Protein AF-A0A818TA46-F1 (afdb_monomer)

Solvent-accessible surface area (backbone atoms only — not comparable to full-atom values): 11644 Å² total; per-residue (Å²): 133,61,43,56,52,41,32,40,39,41,81,94,46,40,34,30,39,55,69,72,80,39,74,84,50,86,90,64,93,64,79,41,79,50,96,68,74,95,60,90,69,78,65,72,92,79,56,69,66,50,76,48,64,57,65,38,75,95,59,66,51,70,70,54,53,50,61,61,71,65,61,60,65,68,54,32,74,68,37,92,81,56,50,66,49,74,48,78,40,61,48,101,84,71,47,76,75,46,78,49,76,40,46,30,64,60,49,45,75,65,35,34,51,75,49,77,49,76,48,80,49,101,90,46,94,51,54,54,40,36,38,34,40,75,46,70,90,84,62,97,65,90,69,80,80,83,62,61,65,25,49,31,32,58,81,48,83,48,61,62,81,69,38,60,38,35,43,33,35,85,69,92,69,78,87,66,72,76,58,61,71,64,73,84,112

Mean predicted aligned error: 12.3 Å

Foldseek 3Di:
DFAQWKWKDAPPFTWIWHNPVCVVPPDDTDTGGDPDDPDDDDDPVPDRMDIDGPGDPVRPDDVVVVVVVPDDLVLCLPDPPDFKDWDFDADPVRHTPDIDMRGNVVCCVAFWDKDWDWDDDPPDPIKIKIKIATDDPPDPDPDDDPQAFDFEDASHTAHTPRDSIYIYIVDPDDPPPVVRVVVVD

Radius of gyration: 20.96 Å; Cα contacts (8 Å, |Δi|>4): 244; chains: 1; bounding box: 45×41×64 Å

Secondary structure (DSSP, 8-state):
---SS-EEEETTEEEE--SSGGGGS-S----EE-SS-SS-PSPGGG-SEEEE----GGG-SHHHHHHHHT--TTHHHH-SS--EEEEEEE-TT--EEEEEEEEHHHHHHHHEEEEEEEEEETTEEEEEEEEEEE--TT-S--S---PPPPEEEESEEEEE-S-SSEEE------S-TTSGGGS--

pLDDT: mean 74.57, std 12.71, range [33.12, 92.69]

Sequence (185 aa):
MVSHCPEIYSGSYQFCFDTVNGTQQIGYIRPIWLDKPAEILPSNDEWITCIRLPIKQDKRGDRLQRNFDDIQPILLLFLNRLRQIEIIRENDNHHILTCSTFTRIDVIKHFWLVMKLSEVKCDVESTTIAIAYPLNPMYECASRQVLSAQPLFAYLPLRSYGFRFILQADFEITAARQEILRDNR

Structure (mmCIF, N/CA/C/O backbone):
data_AF-A0A818TA46-F1
#
_entry.id   AF-A0A818TA46-F1
#
loop_
_atom_site.group_PDB
_atom_site.id
_atom_site.type_symbol
_atom_site.label_atom_id
_atom_site.label_alt_id
_atom_site.label_comp_id
_atom_site.label_asym_id
_atom_site.label_entity_id
_atom_site.label_seq_id
_atom_site.pdbx_PDB_ins_code
_atom_site.Cartn_x
_atom_site.Cartn_y
_atom_site.Cartn_z
_atom_site.occupancy
_atom_site.B_iso_or_equiv
_atom_site.auth_seq_id
_atom_site.auth_comp_id
_atom_site.auth_asym_id
_atom_site.auth_atom_id
_atom_site.pdbx_PDB_model_num
ATOM 1 N N . MET A 1 1 ? -3.551 8.116 -14.996 1.00 66.94 1 MET A N 1
ATOM 2 C CA . MET A 1 1 ? -2.356 7.246 -15.072 1.00 66.94 1 MET A CA 1
ATOM 3 C C . MET A 1 1 ? -1.125 8.076 -14.737 1.00 66.94 1 MET A C 1
ATOM 5 O O . MET A 1 1 ? -1.007 9.160 -15.299 1.00 66.94 1 MET A O 1
ATOM 9 N N . VAL A 1 2 ? -0.284 7.624 -13.800 1.00 81.12 2 VAL A N 1
ATOM 10 C CA . VAL A 1 2 ? 0.831 8.413 -13.222 1.00 81.12 2 VAL A CA 1
ATOM 11 C C . VAL A 1 2 ? 2.181 8.192 -13.905 1.00 81.12 2 VAL A C 1
ATOM 13 O O . VAL A 1 2 ? 3.027 9.074 -13.851 1.00 81.12 2 VAL A O 1
ATOM 16 N N . SER A 1 3 ? 2.349 7.065 -14.594 1.00 87.56 3 SER A N 1
ATOM 17 C CA . SER A 1 3 ? 3.536 6.713 -15.375 1.00 87.56 3 SER A CA 1
ATOM 18 C C . SER A 1 3 ? 3.114 6.093 -16.706 1.00 87.56 3 SER A C 1
ATOM 20 O O . SER A 1 3 ? 1.988 5.601 -16.823 1.00 87.56 3 SER A O 1
ATOM 22 N N . HIS A 1 4 ? 3.986 6.164 -17.709 1.00 85.56 4 HIS A N 1
ATOM 23 C CA . HIS A 1 4 ? 3.839 5.463 -18.988 1.00 85.56 4 HIS A CA 1
ATOM 24 C C . HIS A 1 4 ? 4.655 4.172 -19.071 1.00 85.56 4 HIS A C 1
ATOM 26 O O . HIS A 1 4 ? 4.319 3.315 -19.891 1.00 85.56 4 HIS A O 1
ATOM 32 N N . CYS A 1 5 ? 5.683 4.068 -18.228 1.00 88.00 5 CYS A N 1
ATOM 33 C CA . CYS A 1 5 ? 6.691 3.021 -18.224 1.00 88.00 5 CYS A CA 1
ATOM 34 C C . CYS A 1 5 ? 6.937 2.483 -16.802 1.00 88.00 5 CYS A C 1
ATOM 36 O O . CYS A 1 5 ? 8.027 2.657 -16.265 1.00 88.00 5 CYS A O 1
ATOM 38 N N . PRO A 1 6 ? 5.924 1.899 -16.131 1.00 91.12 6 PRO A N 1
ATOM 39 C CA . PRO A 1 6 ? 6.137 1.293 -14.823 1.00 91.12 6 PRO A CA 1
ATOM 40 C C . PRO A 1 6 ? 7.086 0.093 -14.940 1.00 91.12 6 PRO A C 1
ATOM 42 O O . PRO A 1 6 ? 6.918 -0.757 -15.817 1.00 91.12 6 PRO A O 1
ATOM 45 N N . GLU A 1 7 ? 8.050 0.021 -14.031 1.00 92.38 7 GLU A N 1
ATOM 46 C CA . GLU A 1 7 ? 9.061 -1.032 -13.944 1.00 92.38 7 GLU A CA 1
ATOM 47 C C . GLU A 1 7 ? 8.861 -1.815 -12.643 1.00 92.38 7 GLU A C 1
ATOM 49 O O . GLU A 1 7 ? 8.548 -1.240 -11.597 1.00 92.38 7 GLU A O 1
ATOM 54 N N . ILE A 1 8 ? 9.018 -3.134 -12.705 1.00 92.69 8 ILE A N 1
ATOM 55 C CA . ILE A 1 8 ? 8.831 -4.042 -11.579 1.00 92.69 8 ILE A CA 1
ATOM 56 C C . ILE A 1 8 ? 10.076 -4.913 -11.449 1.00 92.69 8 ILE A C 1
ATOM 58 O O . ILE A 1 8 ? 10.485 -5.572 -12.406 1.00 92.69 8 ILE A O 1
ATOM 62 N N . TYR A 1 9 ? 10.624 -4.949 -10.238 1.00 91.12 9 TYR A N 1
ATOM 63 C CA . TYR A 1 9 ? 11.763 -5.768 -9.846 1.00 91.12 9 TYR A CA 1
ATOM 64 C C . TYR A 1 9 ? 11.338 -6.619 -8.643 1.00 91.12 9 TYR A C 1
ATOM 66 O O . TYR A 1 9 ? 10.988 -6.077 -7.599 1.00 91.12 9 TYR A O 1
ATOM 74 N N . SER A 1 10 ? 11.305 -7.944 -8.772 1.00 90.00 10 SER A N 1
ATOM 75 C CA . SER A 1 10 ? 10.865 -8.860 -7.709 1.00 90.00 10 SER A CA 1
ATOM 76 C C . SER A 1 10 ? 11.683 -10.145 -7.751 1.00 90.00 10 SER A C 1
ATOM 78 O O . SER A 1 10 ? 11.489 -10.988 -8.629 1.00 90.00 10 SER A O 1
ATOM 80 N N . GLY A 1 11 ? 12.639 -10.287 -6.830 1.00 85.44 11 GLY A N 1
ATOM 81 C CA . GLY A 1 11 ? 13.604 -11.387 -6.863 1.00 85.44 11 GLY A CA 1
ATOM 82 C C . GLY A 1 11 ? 14.340 -11.462 -8.208 1.00 85.44 11 GLY A C 1
ATOM 83 O O . GLY A 1 11 ? 15.044 -10.530 -8.589 1.00 85.44 11 GLY A O 1
ATOM 84 N N . SER A 1 12 ? 14.158 -12.564 -8.942 1.00 85.69 12 SER A N 1
ATOM 85 C CA . SER A 1 12 ? 14.750 -12.782 -10.271 1.00 85.69 12 SER A CA 1
ATOM 86 C C . SER A 1 12 ? 13.944 -12.190 -11.434 1.00 85.69 12 SER A C 1
ATOM 88 O O . SER A 1 12 ? 14.375 -12.287 -12.581 1.00 85.69 12 SER A O 1
ATOM 90 N N . TYR A 1 13 ? 12.774 -11.604 -11.174 1.00 89.06 13 TYR A N 1
ATOM 91 C CA . TYR A 1 13 ? 11.906 -11.052 -12.210 1.00 89.06 13 TYR A CA 1
ATOM 92 C C . TYR A 1 13 ? 12.124 -9.552 -12.364 1.00 89.06 13 TYR A C 1
ATOM 94 O O . TYR A 1 13 ? 11.976 -8.800 -11.400 1.00 89.06 13 TYR A O 1
ATOM 102 N N . GLN A 1 14 ? 12.431 -9.119 -13.587 1.00 91.94 14 GLN A N 1
ATOM 103 C CA . GLN A 1 14 ? 12.630 -7.711 -13.925 1.00 91.94 14 GLN A CA 1
ATOM 104 C C . GLN A 1 14 ? 11.960 -7.406 -15.260 1.00 91.94 14 GLN A C 1
ATOM 106 O O . GLN A 1 14 ? 12.362 -7.927 -16.300 1.00 91.94 14 GLN A O 1
ATOM 111 N N . PHE A 1 15 ? 10.908 -6.596 -15.243 1.00 92.25 15 PHE A N 1
ATOM 112 C CA . PHE A 1 15 ? 10.180 -6.243 -16.457 1.00 92.25 15 PHE A CA 1
ATOM 113 C C . PHE A 1 15 ? 9.508 -4.880 -16.333 1.00 92.25 15 PHE A C 1
ATOM 115 O O . PHE A 1 15 ? 9.263 -4.381 -15.235 1.00 92.25 15 PHE A O 1
ATOM 122 N N . CYS A 1 16 ? 9.169 -4.283 -17.467 1.00 91.38 16 CYS A N 1
ATOM 123 C CA . CYS A 1 16 ? 8.388 -3.058 -17.533 1.00 91.38 16 CYS A CA 1
ATOM 124 C C . CYS A 1 16 ? 7.180 -3.209 -18.454 1.00 91.38 16 CYS A C 1
ATOM 126 O O . CYS A 1 16 ? 7.046 -4.178 -19.206 1.00 91.38 16 CYS A O 1
ATOM 128 N N . PHE A 1 17 ? 6.287 -2.230 -18.387 1.00 88.44 17 PHE A N 1
ATOM 129 C CA . PHE A 1 17 ? 5.203 -2.071 -19.348 1.00 88.44 17 PHE A CA 1
ATOM 130 C C . PHE A 1 17 ? 5.413 -0.787 -20.133 1.00 88.44 17 PHE A C 1
ATOM 132 O O . PHE A 1 17 ? 5.793 0.212 -19.542 1.00 88.44 17 PHE A O 1
ATOM 139 N N . ASP A 1 18 ? 5.112 -0.779 -21.429 1.00 83.75 18 ASP A N 1
ATOM 140 C CA . ASP A 1 18 ? 5.178 0.432 -22.249 1.00 83.75 18 ASP A CA 1
ATOM 141 C C . ASP A 1 18 ? 3.805 0.737 -22.851 1.00 83.75 18 ASP A C 1
ATOM 143 O O . ASP A 1 18 ? 3.239 -0.045 -23.613 1.00 83.75 18 ASP A O 1
ATOM 147 N N . THR A 1 19 ? 3.261 1.896 -22.485 1.00 77.19 19 THR A N 1
ATOM 148 C CA . THR A 1 19 ? 1.955 2.373 -22.967 1.00 77.19 19 THR A CA 1
ATOM 149 C C . THR A 1 19 ? 2.047 3.367 -24.125 1.00 77.19 19 THR A C 1
ATOM 151 O O . THR A 1 19 ? 1.014 3.744 -24.671 1.00 77.19 19 THR A O 1
ATOM 154 N N . VAL A 1 20 ? 3.251 3.814 -24.495 1.00 73.75 20 VAL A N 1
ATOM 155 C CA . VAL A 1 20 ? 3.495 4.797 -25.564 1.00 73.75 20 VAL A CA 1
ATOM 156 C C . VAL A 1 20 ? 3.911 4.078 -26.845 1.00 73.75 20 VAL A C 1
ATOM 158 O O . VAL A 1 20 ? 3.264 4.240 -27.881 1.00 73.75 20 VAL A O 1
ATOM 161 N N . ASN A 1 21 ? 4.926 3.213 -26.764 1.00 66.31 21 ASN A N 1
ATOM 162 C CA . ASN A 1 21 ? 5.394 2.426 -27.911 1.00 66.31 21 ASN A CA 1
ATOM 163 C C . ASN A 1 21 ? 4.630 1.099 -28.064 1.00 66.31 21 ASN A C 1
ATOM 165 O O . ASN A 1 21 ? 4.712 0.444 -29.101 1.00 66.31 21 ASN A O 1
ATOM 169 N N . GLY A 1 22 ? 3.814 0.733 -27.067 1.00 57.47 22 GLY A N 1
ATOM 170 C CA . GLY A 1 22 ? 2.883 -0.400 -27.122 1.00 57.47 22 GLY A CA 1
ATOM 171 C C . GLY A 1 22 ? 1.715 -0.223 -28.104 1.00 57.47 22 GLY A C 1
ATOM 172 O O . GLY A 1 22 ? 0.910 -1.132 -28.264 1.00 57.47 22 GLY A O 1
ATOM 173 N N . THR A 1 23 ? 1.620 0.914 -28.802 1.00 53.09 23 THR A N 1
ATOM 174 C CA . THR A 1 23 ? 0.585 1.205 -29.816 1.00 53.09 23 THR A CA 1
ATOM 175 C C . THR A 1 23 ? 0.627 0.284 -31.040 1.00 53.09 23 THR A C 1
ATOM 177 O O . THR A 1 23 ? -0.363 0.192 -31.761 1.00 53.09 23 THR A O 1
ATOM 180 N N . GLN A 1 24 ? 1.717 -0.460 -31.252 1.00 55.53 24 GLN A N 1
ATOM 181 C CA . GLN A 1 24 ? 1.772 -1.531 -32.256 1.00 55.53 24 GLN A CA 1
ATOM 182 C C . GLN A 1 24 ? 1.054 -2.824 -31.817 1.00 55.53 24 GLN A C 1
ATOM 184 O O . GLN A 1 24 ? 0.912 -3.746 -32.617 1.00 55.53 24 GLN A O 1
ATOM 189 N N . GLN A 1 25 ? 0.602 -2.923 -30.561 1.00 54.97 25 GLN A N 1
ATOM 190 C CA . GLN A 1 25 ? 0.006 -4.132 -29.990 1.00 54.97 25 GLN A CA 1
ATOM 191 C C . GLN A 1 25 ? -1.464 -3.888 -29.647 1.00 54.97 25 GLN A C 1
ATOM 193 O O . GLN A 1 25 ? -1.823 -3.299 -28.630 1.00 54.97 25 GLN A O 1
ATOM 198 N N . ILE A 1 26 ? -2.338 -4.352 -30.534 1.00 60.00 26 ILE A N 1
ATOM 199 C CA . ILE A 1 26 ? -3.784 -4.267 -30.351 1.00 60.00 26 ILE A CA 1
ATOM 200 C C . ILE A 1 26 ? -4.205 -5.320 -29.314 1.00 60.00 26 ILE A C 1
ATOM 202 O O . ILE A 1 26 ? -4.036 -6.517 -29.533 1.00 60.00 26 ILE A O 1
ATOM 206 N N . GLY A 1 27 ? -4.782 -4.871 -28.196 1.00 63.91 27 GLY A N 1
ATOM 207 C CA . GLY A 1 27 ? -5.638 -5.693 -27.328 1.00 63.91 27 GLY A CA 1
ATOM 208 C C . GLY A 1 27 ? -5.031 -6.263 -26.041 1.00 63.91 27 GLY A C 1
ATOM 209 O O . GLY A 1 27 ? -5.807 -6.707 -25.197 1.00 63.91 27 GLY A O 1
ATOM 210 N N . TYR A 1 28 ? -3.707 -6.230 -25.829 1.00 67.19 28 TYR A N 1
ATOM 211 C CA . TYR A 1 28 ? -3.088 -6.855 -24.644 1.00 67.19 28 TYR A CA 1
ATOM 212 C C . TYR A 1 28 ? -1.890 -6.067 -24.106 1.00 67.19 28 TYR A C 1
ATOM 214 O O . TYR A 1 28 ? -1.049 -5.593 -24.865 1.00 67.19 28 TYR A O 1
ATOM 222 N N . ILE A 1 29 ? -1.789 -5.969 -22.777 1.00 71.69 29 ILE A N 1
ATOM 223 C CA . ILE A 1 29 ? -0.629 -5.395 -22.084 1.00 71.69 29 ILE A CA 1
ATOM 224 C C . ILE A 1 29 ? 0.444 -6.486 -21.983 1.00 71.69 29 ILE A C 1
ATOM 226 O O . ILE A 1 29 ? 0.282 -7.444 -21.226 1.00 71.69 29 ILE A O 1
ATOM 230 N N . ARG A 1 30 ? 1.536 -6.357 -22.743 1.00 82.75 30 ARG A N 1
ATOM 231 C CA . ARG A 1 30 ? 2.659 -7.305 -22.718 1.00 82.75 30 ARG A CA 1
ATOM 232 C C . ARG A 1 30 ? 3.799 -6.781 -21.830 1.00 82.75 30 ARG A C 1
ATOM 234 O O . ARG A 1 30 ? 4.245 -5.656 -22.052 1.00 82.75 30 ARG A O 1
ATOM 241 N N . PRO A 1 31 ? 4.307 -7.575 -20.869 1.00 88.06 31 PRO A N 1
ATOM 242 C CA . PRO A 1 31 ? 5.514 -7.221 -20.129 1.00 88.06 31 PRO A CA 1
ATOM 243 C C . PRO A 1 31 ? 6.758 -7.336 -21.023 1.00 88.06 31 PRO A C 1
ATOM 245 O O . PRO A 1 31 ? 6.876 -8.258 -21.836 1.00 88.06 31 PRO A O 1
ATOM 248 N N . ILE A 1 32 ? 7.691 -6.404 -20.856 1.00 89.75 32 ILE A N 1
ATOM 249 C CA . ILE A 1 32 ? 8.980 -6.355 -21.549 1.00 89.75 32 ILE A CA 1
ATOM 250 C C . ILE A 1 32 ? 10.065 -6.655 -20.517 1.00 89.75 32 ILE A C 1
ATOM 252 O O . ILE A 1 32 ? 10.203 -5.913 -19.549 1.00 89.75 32 ILE A O 1
ATOM 256 N N . TRP A 1 33 ? 10.810 -7.746 -20.697 1.00 91.44 33 TRP A N 1
ATOM 257 C CA . TRP A 1 33 ? 11.900 -8.124 -19.792 1.00 91.44 33 TRP A CA 1
ATOM 258 C C . TRP A 1 33 ? 13.046 -7.111 -19.851 1.00 91.44 33 TRP A C 1
ATOM 260 O O . TRP A 1 33 ? 13.398 -6.637 -20.931 1.00 91.44 33 TRP A O 1
ATOM 270 N N . LEU A 1 34 ? 13.611 -6.790 -18.688 1.00 88.06 34 LEU A N 1
ATOM 271 C CA . LEU A 1 34 ? 14.751 -5.891 -18.539 1.00 88.06 34 LEU A CA 1
ATOM 272 C C . LEU A 1 34 ? 15.989 -6.697 -18.146 1.00 88.06 34 LEU A C 1
ATOM 274 O O . LEU A 1 34 ? 15.929 -7.504 -17.222 1.00 88.06 34 LEU A O 1
ATOM 278 N N . ASP A 1 35 ? 17.114 -6.441 -18.812 1.00 84.62 35 ASP A N 1
ATOM 279 C CA . ASP A 1 35 ? 18.392 -7.071 -18.456 1.00 84.62 35 ASP A CA 1
ATOM 280 C C . ASP A 1 35 ? 19.046 -6.398 -17.240 1.00 84.62 35 ASP A C 1
ATOM 282 O O . ASP A 1 35 ? 19.776 -7.038 -16.482 1.00 84.62 35 ASP A O 1
ATOM 286 N N . LYS A 1 36 ? 18.829 -5.083 -17.082 1.00 78.69 36 LYS A N 1
ATOM 287 C CA . LYS A 1 36 ? 19.371 -4.248 -16.001 1.00 78.69 36 LYS A CA 1
ATOM 288 C C . LYS A 1 36 ? 18.426 -3.084 -15.685 1.00 78.69 36 LYS A C 1
ATOM 290 O O . LYS A 1 36 ? 17.760 -2.594 -16.602 1.00 78.69 36 LYS A O 1
ATOM 295 N N . PRO A 1 37 ? 18.399 -2.596 -14.433 1.00 76.62 37 PRO A N 1
ATOM 296 C CA . PRO A 1 37 ? 17.671 -1.382 -14.094 1.00 76.62 37 PRO A CA 1
ATOM 297 C C . PRO 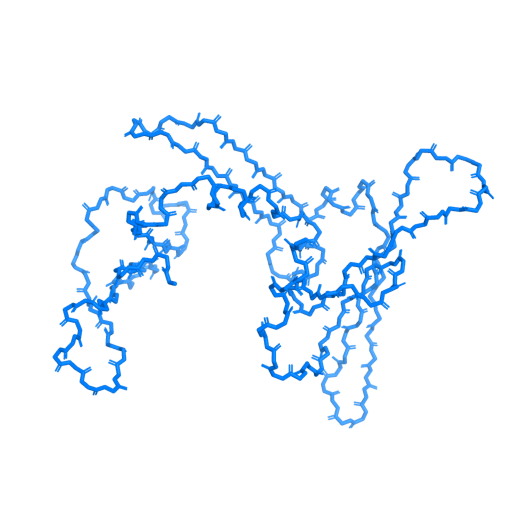A 1 37 ? 18.325 -0.148 -14.732 1.00 76.62 37 PRO A C 1
ATOM 299 O O . PRO A 1 37 ? 19.548 -0.069 -14.852 1.00 76.62 37 PRO A O 1
ATOM 302 N N . ALA A 1 38 ? 17.498 0.818 -15.140 1.00 70.38 38 ALA A N 1
ATOM 303 C CA . ALA A 1 38 ? 17.955 2.065 -15.763 1.00 70.38 38 ALA A CA 1
ATOM 304 C C . ALA A 1 38 ? 18.677 3.007 -14.779 1.00 70.38 38 ALA A C 1
ATOM 306 O O . ALA A 1 38 ? 19.491 3.830 -15.190 1.00 70.38 38 ALA A O 1
ATOM 307 N N . GLU A 1 39 ? 18.383 2.876 -13.487 1.00 72.88 39 GLU A N 1
ATOM 308 C CA . GLU A 1 39 ? 18.955 3.658 -12.391 1.00 72.88 39 GLU A CA 1
ATOM 309 C C . GLU A 1 39 ? 19.403 2.728 -11.262 1.00 72.88 39 GLU A C 1
ATOM 311 O O . GLU A 1 39 ? 18.998 1.564 -11.190 1.00 72.88 39 GLU A O 1
ATOM 316 N N . ILE A 1 40 ? 20.245 3.253 -10.371 1.00 72.81 40 ILE A N 1
ATOM 317 C CA . ILE A 1 40 ? 20.672 2.540 -9.170 1.00 72.81 40 ILE A CA 1
ATOM 318 C C . ILE A 1 40 ? 19.437 2.351 -8.287 1.00 72.81 40 ILE A C 1
ATOM 320 O O . ILE A 1 40 ? 18.871 3.315 -7.775 1.00 72.81 40 ILE A O 1
ATOM 324 N N . LEU A 1 41 ? 19.002 1.102 -8.144 1.00 74.31 41 LEU A N 1
ATOM 325 C CA . LEU A 1 41 ? 17.969 0.741 -7.184 1.00 74.31 41 LEU A CA 1
ATOM 326 C C . LEU A 1 41 ? 18.570 0.735 -5.768 1.00 74.31 41 LEU A C 1
ATOM 328 O O . LEU A 1 41 ? 19.769 0.474 -5.622 1.00 74.31 41 LEU A O 1
ATOM 332 N N . PRO A 1 42 ? 17.757 0.984 -4.724 1.00 70.00 42 PRO A N 1
ATOM 333 C CA . PRO A 1 42 ? 18.173 0.731 -3.347 1.00 70.00 42 PRO A CA 1
ATOM 334 C C . PRO A 1 42 ? 18.682 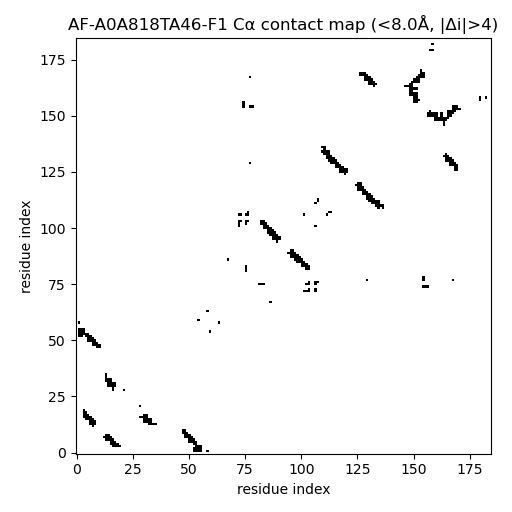-0.712 -3.202 1.00 70.00 42 PRO A C 1
ATOM 336 O O . PRO A 1 42 ? 18.300 -1.585 -3.985 1.00 70.00 42 PRO A O 1
ATOM 339 N N . SER A 1 43 ? 19.562 -0.969 -2.232 1.00 67.56 43 SER A N 1
ATOM 340 C CA . SER A 1 43 ? 20.239 -2.268 -2.103 1.00 67.56 43 SER A CA 1
ATOM 341 C C . SER A 1 43 ? 19.241 -3.432 -2.067 1.00 67.56 43 SER A C 1
ATOM 343 O O . SER A 1 43 ? 18.246 -3.375 -1.346 1.00 67.56 43 SER A O 1
ATOM 345 N N . ASN A 1 44 ? 19.513 -4.502 -2.824 1.00 61.62 44 ASN A N 1
ATOM 346 C CA . ASN A 1 44 ? 18.646 -5.687 -2.902 1.00 61.62 44 ASN A CA 1
ATOM 347 C C . ASN A 1 44 ? 18.423 -6.372 -1.540 1.00 61.62 44 ASN A C 1
ATOM 349 O O . ASN A 1 44 ? 17.470 -7.133 -1.398 1.00 61.62 44 ASN A O 1
ATOM 353 N N . ASP A 1 45 ? 19.277 -6.111 -0.547 1.00 66.50 45 ASP A N 1
ATOM 354 C CA . ASP A 1 45 ? 19.133 -6.667 0.803 1.00 66.50 45 ASP A CA 1
ATOM 355 C C . ASP A 1 45 ? 17.952 -6.054 1.583 1.00 66.50 45 ASP A C 1
ATOM 357 O O . ASP A 1 45 ? 17.528 -6.604 2.598 1.00 66.50 45 ASP A O 1
ATOM 361 N N . GLU A 1 46 ? 17.392 -4.934 1.112 1.00 67.12 46 GLU A N 1
ATOM 362 C CA . GLU A 1 46 ? 16.362 -4.173 1.830 1.00 67.12 46 GLU A CA 1
ATOM 363 C C . GLU A 1 46 ? 14.929 -4.457 1.350 1.00 67.12 46 GLU A C 1
ATOM 365 O O . GLU A 1 46 ? 13.968 -4.103 2.037 1.00 67.12 46 GLU A O 1
ATOM 370 N N . TRP A 1 47 ? 14.737 -5.103 0.191 1.00 75.69 47 TRP A N 1
ATOM 371 C CA . TRP A 1 47 ? 13.404 -5.259 -0.400 1.00 75.69 47 TRP A CA 1
ATOM 372 C C . TRP A 1 47 ? 13.206 -6.556 -1.192 1.00 75.69 47 TRP A C 1
ATOM 374 O O . TRP A 1 47 ? 14.079 -7.054 -1.889 1.00 75.69 47 TRP A O 1
ATOM 384 N N . ILE A 1 48 ? 11.978 -7.085 -1.127 1.00 83.19 48 ILE A N 1
ATOM 385 C CA . ILE A 1 48 ? 11.553 -8.277 -1.887 1.00 83.19 48 ILE A CA 1
ATOM 386 C C . ILE A 1 48 ? 10.996 -7.878 -3.258 1.00 83.19 48 ILE A C 1
ATOM 388 O O . ILE A 1 48 ? 11.091 -8.621 -4.233 1.00 83.19 48 ILE A O 1
ATOM 392 N N . THR A 1 49 ? 10.336 -6.723 -3.341 1.00 90.00 49 THR A N 1
ATOM 393 C CA . THR A 1 49 ? 9.715 -6.226 -4.572 1.00 90.00 49 THR A CA 1
ATOM 394 C C . THR A 1 49 ? 9.777 -4.707 -4.611 1.00 90.00 49 THR A C 1
ATOM 396 O O . THR A 1 49 ? 9.299 -4.048 -3.692 1.00 90.00 49 THR A O 1
ATOM 399 N N . CYS A 1 50 ? 10.333 -4.167 -5.690 1.00 89.75 50 CYS A N 1
ATOM 400 C CA . CYS A 1 50 ? 10.395 -2.748 -5.995 1.00 89.75 50 CYS A CA 1
ATOM 401 C C . CYS A 1 50 ? 9.527 -2.459 -7.226 1.00 89.75 50 CYS A C 1
ATOM 403 O O . CYS A 1 50 ? 9.629 -3.139 -8.250 1.00 89.75 50 CYS A O 1
ATOM 405 N N . ILE A 1 51 ? 8.663 -1.448 -7.124 1.00 91.75 51 ILE A N 1
ATOM 406 C CA . ILE A 1 51 ? 7.871 -0.939 -8.246 1.00 91.75 51 ILE A CA 1
ATOM 407 C C . ILE A 1 51 ? 8.319 0.495 -8.494 1.00 91.75 51 ILE A C 1
ATOM 409 O O . ILE A 1 51 ? 8.032 1.387 -7.695 1.00 91.75 51 ILE A O 1
ATOM 413 N N . ARG A 1 52 ? 9.005 0.723 -9.613 1.00 89.50 52 ARG A N 1
ATOM 414 C CA . ARG A 1 52 ? 9.463 2.050 -10.020 1.00 89.50 52 ARG A CA 1
ATOM 415 C C . ARG A 1 52 ? 8.459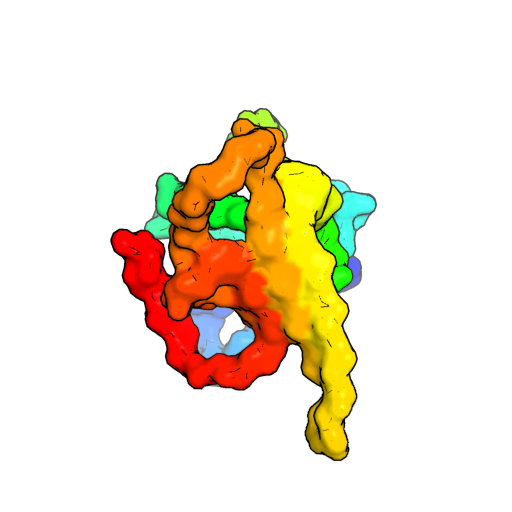 2.654 -10.993 1.00 89.50 52 ARG A C 1
ATOM 417 O O . ARG A 1 52 ? 8.064 2.042 -11.984 1.00 89.50 52 ARG A O 1
ATOM 424 N N . LEU A 1 53 ? 8.025 3.875 -10.692 1.00 90.88 53 LEU A N 1
ATOM 425 C CA . LEU A 1 53 ? 7.007 4.590 -11.459 1.00 90.88 53 LEU A CA 1
ATOM 426 C C . LEU A 1 53 ? 7.569 5.931 -11.946 1.00 90.88 53 LEU A C 1
ATOM 428 O O . LEU A 1 53 ? 7.402 6.934 -11.253 1.00 90.88 53 LEU A O 1
ATOM 432 N N . PRO A 1 54 ? 8.191 5.993 -13.137 1.00 89.12 54 PRO A N 1
ATOM 433 C CA . PRO A 1 54 ? 8.623 7.256 -13.731 1.00 89.12 54 PRO A CA 1
ATOM 434 C C . PRO A 1 54 ? 7.429 8.199 -13.910 1.00 89.12 54 PRO A C 1
ATOM 436 O O . PRO A 1 54 ? 6.535 7.938 -14.723 1.00 89.12 54 PRO A O 1
ATOM 439 N N . ILE A 1 55 ? 7.367 9.262 -13.109 1.00 87.88 55 ILE A N 1
ATOM 440 C CA . ILE A 1 55 ? 6.194 10.139 -13.043 1.00 87.88 55 ILE A CA 1
ATOM 441 C C . ILE A 1 55 ? 6.125 10.988 -14.314 1.00 87.88 55 ILE A C 1
ATOM 443 O O . ILE A 1 55 ? 7.099 11.633 -14.703 1.00 87.88 55 ILE A O 1
ATOM 447 N N . LYS A 1 56 ? 4.951 11.032 -14.950 1.00 86.31 56 LYS A N 1
ATOM 448 C CA . LYS A 1 56 ? 4.726 11.914 -16.100 1.00 86.31 56 LYS A CA 1
ATOM 449 C C . LYS A 1 56 ? 4.863 13.382 -15.697 1.00 86.31 56 LYS A C 1
ATOM 451 O O . LYS A 1 56 ? 4.400 13.780 -14.629 1.00 86.31 56 LYS A O 1
ATOM 456 N N . GLN A 1 57 ? 5.424 14.207 -16.577 1.00 81.81 57 GLN A N 1
ATOM 457 C CA . GLN A 1 57 ? 5.662 15.622 -16.272 1.00 81.81 57 GLN A CA 1
ATOM 458 C C . GLN A 1 57 ? 4.373 16.387 -15.924 1.00 81.81 57 GLN A C 1
ATOM 460 O O . GLN A 1 57 ? 4.383 17.203 -15.012 1.00 81.81 57 GLN A O 1
ATOM 465 N N . ASP A 1 58 ? 3.240 16.050 -16.549 1.00 81.00 58 ASP A N 1
ATOM 466 C CA . ASP A 1 58 ? 1.919 16.641 -16.269 1.00 81.00 58 ASP A CA 1
ATOM 467 C C . ASP A 1 58 ? 1.343 16.262 -14.890 1.00 81.00 58 ASP A C 1
ATOM 469 O O . ASP A 1 58 ? 0.367 16.856 -14.426 1.00 81.00 58 ASP A O 1
ATOM 473 N N . LYS A 1 59 ? 1.915 15.243 -14.239 1.00 76.06 59 LYS A N 1
ATOM 474 C CA . LYS A 1 59 ? 1.554 14.783 -12.889 1.00 76.06 59 LYS A CA 1
ATOM 475 C C . LYS A 1 59 ? 2.590 15.158 -11.836 1.00 76.06 59 LYS A C 1
ATOM 477 O O . LYS A 1 59 ? 2.331 14.953 -10.650 1.00 76.06 59 LYS A O 1
ATOM 482 N N . ARG A 1 60 ? 3.733 15.709 -12.248 1.00 72.94 60 ARG A N 1
ATOM 483 C CA . ARG A 1 60 ? 4.802 16.159 -11.360 1.00 72.94 60 ARG A CA 1
ATOM 484 C C . ARG A 1 60 ? 4.380 17.501 -10.747 1.00 72.94 60 ARG A C 1
ATOM 486 O O . ARG A 1 60 ? 4.414 18.528 -11.411 1.00 72.94 60 ARG A O 1
ATOM 493 N N . GLY A 1 61 ? 3.908 17.481 -9.500 1.00 71.44 61 GLY A N 1
ATOM 494 C CA . GLY A 1 61 ? 3.501 18.689 -8.775 1.00 71.44 61 GLY A CA 1
ATOM 495 C C . GLY A 1 61 ? 2.863 18.410 -7.412 1.00 71.44 61 GLY A C 1
ATOM 496 O O . GLY A 1 61 ? 2.683 17.251 -7.027 1.00 71.44 61 GLY A O 1
ATOM 497 N N . ASP A 1 62 ? 2.467 19.480 -6.716 1.00 67.94 62 ASP A N 1
ATOM 498 C CA . ASP A 1 62 ? 1.938 19.473 -5.339 1.00 67.94 62 ASP A CA 1
ATOM 499 C C . ASP A 1 62 ? 0.796 18.484 -5.109 1.00 67.94 62 ASP A C 1
ATOM 501 O O . ASP A 1 62 ? 0.642 17.951 -4.017 1.00 67.94 62 ASP A O 1
ATOM 505 N N . ARG A 1 63 ? -0.021 18.213 -6.134 1.00 73.19 63 ARG A N 1
ATOM 506 C CA . ARG A 1 63 ? -1.158 17.288 -6.014 1.00 73.19 63 ARG A CA 1
ATOM 507 C C . ARG A 1 63 ? -0.714 15.872 -5.662 1.00 73.19 63 ARG A C 1
ATOM 509 O O . ARG A 1 63 ? -1.406 15.202 -4.911 1.00 73.19 63 ARG A O 1
ATOM 516 N N . LEU A 1 64 ? 0.413 15.415 -6.209 1.00 79.19 64 LEU A N 1
ATOM 517 C CA . LEU A 1 64 ? 0.932 14.090 -5.886 1.00 79.19 64 LEU A CA 1
ATOM 518 C C . LEU A 1 64 ? 1.473 14.059 -4.455 1.00 79.19 64 LEU A C 1
ATOM 520 O O . LEU A 1 64 ? 1.238 13.085 -3.754 1.00 79.19 64 LEU A O 1
ATOM 524 N N . GLN A 1 65 ? 2.138 15.133 -4.019 1.00 77.44 65 GLN A N 1
ATOM 525 C CA . GLN A 1 65 ? 2.631 15.248 -2.646 1.00 77.44 65 GLN A CA 1
ATOM 526 C C . GLN A 1 65 ? 1.480 15.233 -1.636 1.00 77.44 65 GLN A C 1
ATOM 528 O O . GLN A 1 65 ? 1.496 14.406 -0.733 1.00 77.44 65 GLN A O 1
ATOM 533 N N . ARG A 1 66 ? 0.431 16.032 -1.869 1.00 79.19 66 ARG A N 1
ATOM 534 C CA . ARG A 1 66 ? -0.771 16.050 -1.018 1.00 79.19 66 ARG A CA 1
ATOM 535 C C . ARG A 1 66 ? -1.414 14.673 -0.895 1.00 79.19 66 ARG A C 1
ATOM 537 O O . ARG A 1 66 ? -1.767 14.274 0.200 1.00 79.19 66 ARG A O 1
ATOM 544 N N . ASN A 1 67 ? -1.476 13.902 -1.983 1.00 80.88 67 ASN A N 1
ATOM 545 C CA . ASN A 1 67 ? -2.026 12.544 -1.928 1.00 80.88 67 ASN A CA 1
ATOM 546 C C . ASN A 1 67 ? -1.246 11.610 -0.984 1.00 80.88 67 ASN A C 1
ATOM 548 O O . ASN A 1 67 ? -1.836 10.661 -0.474 1.00 80.88 67 ASN A O 1
ATOM 552 N N . PHE A 1 68 ? 0.062 11.827 -0.801 1.00 82.81 68 PHE A N 1
ATOM 553 C CA . PHE A 1 68 ? 0.869 11.070 0.159 1.00 82.81 68 PHE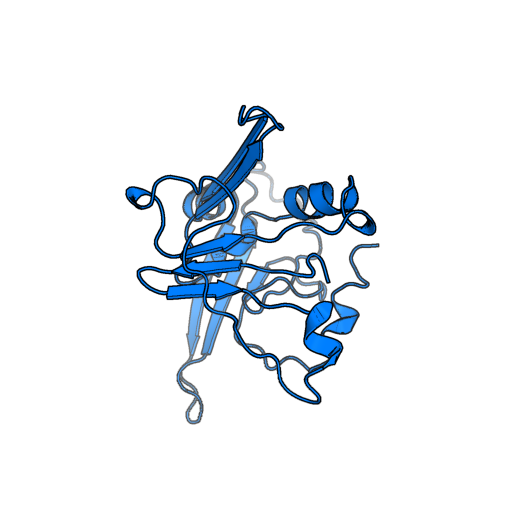 A CA 1
ATOM 554 C C . PHE A 1 68 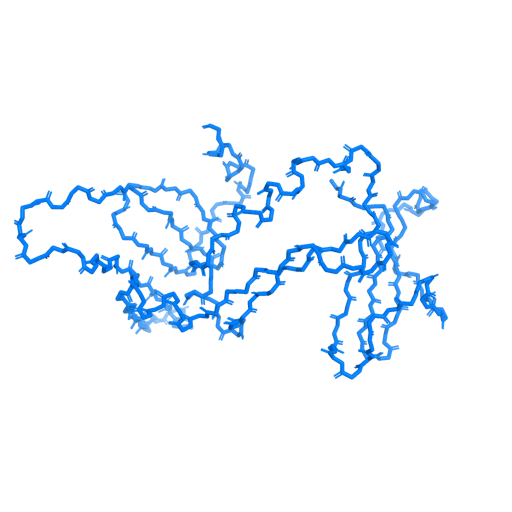? 0.722 11.616 1.581 1.00 82.81 68 PHE A C 1
ATOM 556 O O . PHE A 1 68 ? 0.678 10.827 2.521 1.00 82.81 68 PHE A O 1
ATOM 563 N N . ASP A 1 69 ? 0.586 12.934 1.729 1.00 79.75 69 ASP A N 1
ATOM 564 C CA . ASP A 1 69 ? 0.332 13.586 3.019 1.00 79.75 69 ASP A CA 1
ATOM 565 C C . ASP A 1 69 ? -1.066 13.220 3.576 1.00 79.75 69 ASP A C 1
ATOM 567 O O . ASP A 1 69 ? -1.246 13.091 4.785 1.00 79.75 69 ASP A O 1
ATOM 571 N N . ASP A 1 70 ? -2.040 12.965 2.694 1.00 79.81 70 ASP A N 1
ATOM 572 C CA . ASP A 1 70 ? -3.412 12.553 3.027 1.00 79.81 70 ASP A CA 1
ATOM 573 C C . ASP A 1 70 ? -3.528 11.066 3.434 1.00 79.81 70 ASP A C 1
ATOM 575 O O . ASP A 1 70 ? -4.619 10.590 3.776 1.00 79.81 70 ASP A O 1
ATOM 579 N N . ILE A 1 71 ? -2.435 10.290 3.397 1.00 80.56 71 ILE A N 1
ATOM 580 C CA . ILE A 1 71 ? -2.455 8.873 3.785 1.00 80.56 71 ILE A CA 1
ATOM 581 C C . ILE A 1 71 ? -2.699 8.764 5.290 1.00 80.56 71 ILE A C 1
ATOM 583 O O . ILE A 1 71 ? -1.827 9.008 6.121 1.00 80.56 71 ILE A O 1
ATOM 587 N N . GLN A 1 72 ? -3.905 8.331 5.649 1.00 77.38 72 GLN A N 1
ATOM 588 C CA . GLN A 1 72 ? -4.287 8.181 7.044 1.00 77.38 72 GLN A CA 1
ATOM 589 C C . GLN A 1 72 ? -3.699 6.891 7.650 1.00 77.38 72 GLN A C 1
ATOM 591 O O . GLN A 1 72 ? -3.965 5.799 7.136 1.00 77.38 72 GLN A O 1
ATOM 596 N N . PRO A 1 73 ? -3.005 6.960 8.805 1.00 80.38 73 PRO A N 1
ATOM 597 C CA . PRO A 1 73 ? -2.422 5.787 9.476 1.00 80.38 73 PRO A CA 1
ATOM 598 C C . PRO A 1 73 ? -3.447 4.690 9.790 1.00 80.38 73 PRO A C 1
ATOM 600 O O . PRO A 1 73 ? -3.114 3.507 9.865 1.00 80.38 73 PRO A O 1
ATOM 603 N N . ILE A 1 74 ? -4.715 5.088 9.934 1.00 78.94 74 ILE A N 1
ATOM 604 C CA . ILE A 1 74 ? -5.869 4.225 10.178 1.00 78.94 74 ILE A CA 1
ATOM 605 C C . ILE A 1 74 ? -5.977 3.042 9.205 1.00 78.94 74 ILE A C 1
ATOM 607 O O . ILE A 1 74 ? -6.460 1.979 9.588 1.00 78.94 74 ILE A O 1
ATOM 611 N N . LEU A 1 75 ? -5.471 3.191 7.975 1.00 79.12 75 LEU A N 1
ATOM 612 C CA . LEU A 1 75 ? -5.396 2.125 6.976 1.00 79.12 75 LEU A CA 1
ATOM 613 C C . LEU A 1 75 ? -4.777 0.847 7.559 1.00 79.12 75 LEU A C 1
ATOM 615 O O . LEU A 1 75 ? -5.264 -0.254 7.315 1.00 79.12 75 LEU A O 1
ATOM 619 N N . LEU A 1 76 ? -3.741 0.988 8.391 1.00 83.62 76 LEU A N 1
ATOM 620 C CA . LEU A 1 76 ? -3.019 -0.134 8.984 1.0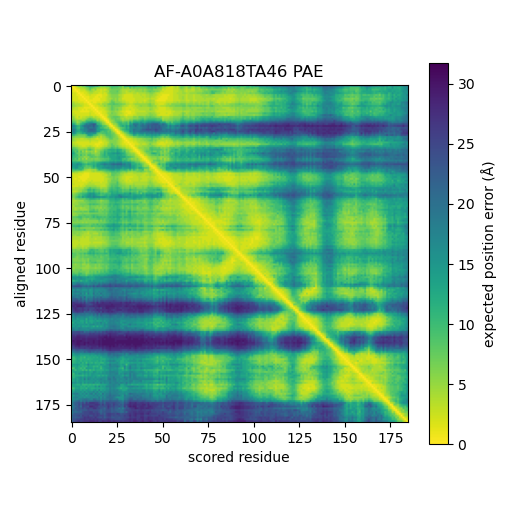0 83.62 76 LEU A CA 1
ATOM 621 C C . LEU A 1 76 ? -3.841 -0.929 10.007 1.00 83.62 76 LEU A C 1
ATOM 623 O O . LEU A 1 76 ? -3.507 -2.089 10.252 1.00 83.62 76 LEU A O 1
ATOM 627 N N . LEU A 1 77 ? -4.908 -0.367 10.594 1.00 78.81 77 LEU A N 1
ATOM 628 C CA . LEU A 1 77 ? -5.744 -1.087 11.569 1.00 78.81 77 LEU A CA 1
ATOM 629 C C . LEU A 1 77 ? -6.395 -2.330 10.963 1.00 78.81 77 LEU A C 1
ATOM 631 O O . LEU A 1 77 ? -6.546 -3.351 11.640 1.00 78.81 77 LEU A O 1
ATOM 635 N N . PHE A 1 78 ? -6.756 -2.243 9.685 1.00 73.75 78 PHE A N 1
ATOM 636 C CA . PHE A 1 78 ? -7.574 -3.249 9.016 1.00 73.75 78 PHE A CA 1
ATOM 637 C C . PHE A 1 78 ? -6.797 -4.102 8.013 1.00 73.75 78 PHE A C 1
ATOM 639 O O . PHE A 1 78 ? -7.334 -5.066 7.471 1.00 73.75 78 PHE A O 1
ATOM 646 N N . LEU A 1 79 ? -5.518 -3.797 7.780 1.00 79.75 79 LEU A N 1
ATOM 647 C CA . LEU A 1 79 ? -4.665 -4.617 6.929 1.00 79.75 79 LEU A CA 1
ATOM 648 C C . LEU A 1 79 ? -4.125 -5.826 7.707 1.00 79.75 79 LEU A C 1
ATOM 650 O O . LEU A 1 79 ? -3.551 -5.722 8.795 1.00 79.75 79 LEU A O 1
ATOM 654 N N . ASN A 1 80 ? -4.306 -7.012 7.121 1.00 75.12 80 ASN A N 1
ATOM 655 C CA . ASN A 1 80 ? -3.939 -8.277 7.763 1.00 75.12 80 ASN A CA 1
ATOM 656 C C . ASN A 1 80 ? -2.420 -8.497 7.803 1.00 75.12 80 ASN A C 1
ATOM 658 O O . ASN A 1 80 ? -1.891 -8.985 8.805 1.00 75.12 80 ASN A O 1
ATOM 662 N N . ARG A 1 81 ? -1.721 -8.139 6.719 1.00 83.44 81 ARG A N 1
ATOM 663 C CA . ARG A 1 81 ? -0.281 -8.399 6.548 1.00 83.44 81 ARG A CA 1
ATOM 664 C C . ARG A 1 81 ? 0.583 -7.141 6.606 1.00 83.44 81 ARG A C 1
ATOM 666 O O . ARG A 1 81 ? 1.683 -7.213 7.143 1.00 83.44 81 ARG A O 1
ATOM 673 N N . LEU A 1 82 ? 0.089 -6.006 6.107 1.00 85.69 82 LEU A N 1
ATOM 674 C CA . LEU A 1 82 ? 0.825 -4.743 6.150 1.00 85.69 82 LEU A CA 1
ATOM 675 C C . LEU A 1 82 ? 0.791 -4.170 7.572 1.00 85.69 82 LEU A C 1
ATOM 677 O O . LEU A 1 82 ? -0.281 -3.979 8.141 1.00 85.69 82 LEU A O 1
ATOM 681 N N . ARG A 1 83 ? 1.968 -3.938 8.158 1.00 86.25 83 ARG A N 1
ATOM 682 C CA . ARG A 1 83 ? 2.113 -3.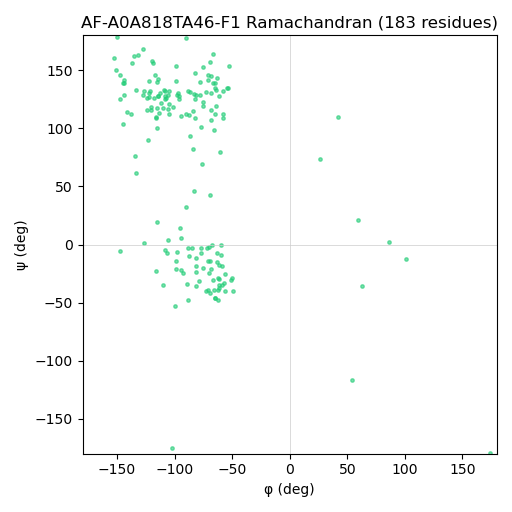476 9.553 1.00 86.25 83 ARG A CA 1
ATOM 683 C C . ARG A 1 83 ? 2.741 -2.097 9.673 1.00 86.25 83 ARG A C 1
ATOM 685 O O . ARG A 1 83 ? 2.543 -1.448 10.698 1.00 86.25 83 ARG A O 1
ATOM 692 N N . GLN A 1 84 ? 3.487 -1.689 8.657 1.00 88.94 84 GLN A N 1
ATOM 693 C CA . GLN A 1 84 ? 4.227 -0.444 8.628 1.00 88.94 84 GLN A CA 1
ATOM 694 C C . GLN A 1 84 ? 4.195 0.119 7.211 1.00 88.94 84 GLN A C 1
ATOM 696 O O . GLN A 1 84 ? 4.256 -0.642 6.244 1.00 88.94 84 GLN A O 1
ATOM 701 N N . ILE A 1 85 ? 4.071 1.438 7.114 1.00 89.06 85 ILE A N 1
ATOM 702 C CA . ILE A 1 85 ? 4.244 2.209 5.884 1.00 89.06 85 ILE A CA 1
ATOM 703 C C . ILE A 1 85 ? 5.258 3.295 6.202 1.00 89.06 85 ILE A C 1
ATOM 705 O O . ILE A 1 85 ? 5.125 3.979 7.214 1.00 89.06 85 ILE A O 1
ATOM 709 N N . GLU A 1 86 ? 6.246 3.445 5.337 1.00 88.94 86 GLU A N 1
ATOM 710 C CA . GLU A 1 86 ? 7.234 4.509 5.413 1.00 88.94 86 GLU A CA 1
ATOM 711 C C . GLU A 1 86 ? 7.191 5.301 4.109 1.00 88.94 86 GLU A C 1
ATOM 713 O O . GLU A 1 86 ? 7.160 4.728 3.019 1.00 88.94 86 GLU A O 1
ATOM 718 N N . ILE A 1 87 ? 7.119 6.622 4.231 1.00 89.38 87 ILE A N 1
ATOM 719 C CA . ILE A 1 87 ? 7.096 7.553 3.110 1.00 89.38 87 ILE A 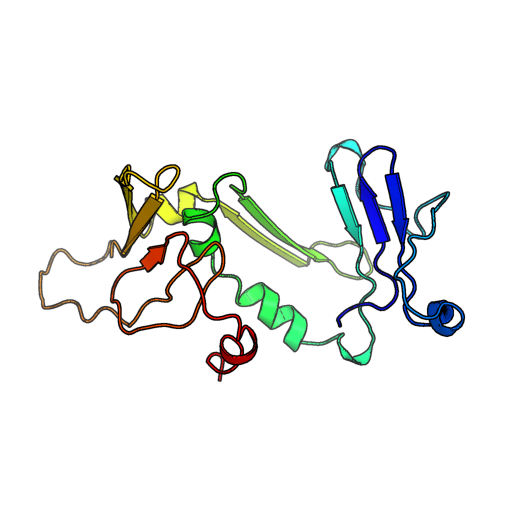CA 1
ATOM 720 C C . ILE A 1 87 ? 8.351 8.401 3.216 1.00 89.38 87 ILE A C 1
ATOM 722 O O . ILE A 1 87 ? 8.459 9.256 4.095 1.00 89.38 87 ILE A O 1
ATOM 726 N N . ILE A 1 88 ? 9.288 8.159 2.306 1.00 88.06 88 ILE A N 1
ATOM 727 C CA . ILE A 1 88 ? 10.557 8.876 2.228 1.00 88.06 88 ILE A CA 1
ATOM 728 C C . ILE A 1 88 ? 10.485 9.832 1.043 1.00 88.06 88 ILE A C 1
ATOM 730 O O . ILE A 1 88 ? 10.127 9.453 -0.073 1.00 88.06 88 ILE A O 1
ATOM 734 N N . ARG A 1 89 ? 10.806 11.097 1.295 1.00 87.12 89 ARG A N 1
ATOM 735 C CA . ARG A 1 89 ? 10.967 12.125 0.273 1.00 87.12 89 ARG A CA 1
ATOM 736 C C . ARG A 1 89 ? 12.441 12.438 0.159 1.00 87.12 89 ARG A C 1
ATOM 738 O O . ARG A 1 89 ? 13.047 12.837 1.148 1.00 87.12 89 ARG A O 1
ATOM 745 N N . GLU A 1 90 ? 12.981 12.330 -1.041 1.00 87.50 90 GLU A N 1
ATOM 746 C CA . GLU A 1 90 ? 14.378 12.636 -1.338 1.00 87.50 90 GLU A CA 1
ATOM 747 C C . GLU A 1 90 ? 14.473 13.766 -2.364 1.00 87.50 90 GLU A C 1
ATOM 749 O O . GLU A 1 90 ? 13.527 14.022 -3.116 1.00 87.50 90 GLU A O 1
ATOM 754 N N . ASN A 1 91 ? 15.604 14.469 -2.369 1.00 84.75 91 ASN A N 1
ATOM 755 C CA . ASN A 1 91 ? 15.957 15.396 -3.442 1.00 84.75 91 ASN A CA 1
ATOM 756 C C . ASN A 1 91 ? 16.745 14.691 -4.561 1.00 84.75 91 ASN A C 1
ATOM 758 O O . ASN A 1 91 ? 17.098 13.521 -4.445 1.00 84.75 91 ASN A O 1
ATOM 762 N N . ASP A 1 92 ? 17.074 15.429 -5.624 1.00 81.88 92 ASP A N 1
ATOM 763 C CA . ASP A 1 92 ? 17.836 14.900 -6.767 1.00 81.88 92 ASP A CA 1
ATOM 764 C C . ASP A 1 92 ? 19.255 14.410 -6.388 1.00 81.88 92 ASP A C 1
ATOM 766 O O . ASP A 1 92 ? 19.859 13.641 -7.127 1.00 81.88 92 ASP A O 1
ATOM 770 N N . ASN A 1 93 ? 19.776 14.814 -5.223 1.00 82.31 93 ASN A N 1
ATOM 771 C CA . ASN A 1 93 ? 21.063 14.369 -4.677 1.00 82.31 93 ASN A CA 1
ATOM 772 C C . ASN A 1 93 ? 20.910 13.196 -3.684 1.00 82.31 93 ASN A C 1
ATOM 774 O O . ASN A 1 93 ? 21.838 12.930 -2.920 1.00 82.31 93 ASN A O 1
ATOM 778 N N . HIS A 1 94 ? 19.750 12.529 -3.645 1.00 77.56 94 HIS A N 1
ATOM 779 C CA . HIS A 1 94 ? 19.422 11.438 -2.713 1.00 77.56 94 HIS A CA 1
ATOM 780 C C . HIS A 1 94 ? 19.487 11.814 -1.223 1.00 77.56 94 HIS A C 1
ATOM 782 O O . HIS A 1 94 ? 19.596 10.958 -0.346 1.00 77.56 94 HIS A O 1
ATOM 788 N N . HIS A 1 95 ? 19.401 13.103 -0.896 1.00 81.12 95 HIS A N 1
ATOM 789 C CA . HIS A 1 95 ? 19.249 13.526 0.490 1.00 81.12 95 HIS A CA 1
ATOM 790 C C . HIS A 1 95 ? 17.783 13.432 0.905 1.00 81.12 95 HIS A C 1
ATOM 792 O O . HIS A 1 95 ? 16.910 14.044 0.282 1.00 81.12 95 HIS A O 1
ATOM 798 N N . ILE A 1 96 ? 17.535 12.708 1.997 1.00 84.56 96 ILE A N 1
ATOM 799 C CA . ILE A 1 96 ? 16.218 12.591 2.621 1.00 84.56 96 ILE A CA 1
ATOM 800 C C . ILE A 1 96 ? 15.785 13.968 3.142 1.00 84.56 96 ILE A C 1
ATOM 802 O O . ILE A 1 96 ? 16.438 14.565 3.995 1.00 84.56 96 ILE A O 1
ATOM 806 N N . LEU A 1 97 ? 14.666 14.462 2.620 1.00 84.44 97 LEU A N 1
ATOM 807 C CA . LEU A 1 97 ? 14.007 15.702 3.021 1.00 84.44 97 LEU A CA 1
ATOM 808 C C . LEU A 1 97 ? 13.014 15.455 4.159 1.00 84.44 97 LEU A C 1
ATOM 810 O O . LEU A 1 97 ? 13.004 16.182 5.147 1.00 84.44 97 LEU A O 1
ATOM 814 N N . THR A 1 98 ? 12.167 14.433 4.017 1.00 84.25 98 THR A N 1
ATOM 815 C CA . THR A 1 98 ? 11.169 14.051 5.025 1.00 84.25 98 THR A CA 1
ATOM 816 C C . THR A 1 98 ? 11.000 12.541 5.045 1.00 84.25 98 THR A C 1
ATOM 818 O O . THR A 1 98 ? 10.902 11.928 3.983 1.00 84.25 98 THR A O 1
ATOM 821 N N . CYS A 1 99 ? 10.888 11.959 6.235 1.00 87.19 99 CYS A N 1
ATOM 822 C CA . CYS A 1 99 ? 10.487 10.570 6.427 1.00 87.19 99 CYS A CA 1
ATOM 823 C C . CYS A 1 99 ? 9.260 10.536 7.347 1.00 87.19 99 CYS A C 1
ATOM 825 O O . CYS A 1 99 ? 9.260 11.142 8.419 1.00 87.19 99 CYS A O 1
ATOM 827 N N . SER A 1 100 ? 8.192 9.879 6.902 1.00 86.50 100 SER A N 1
ATOM 828 C CA . SER A 1 100 ? 6.970 9.669 7.679 1.00 86.50 100 SER A CA 1
ATOM 829 C C . SER A 1 100 ? 6.715 8.178 7.823 1.00 86.50 100 SER A C 1
ATOM 831 O O . SER A 1 100 ? 6.458 7.495 6.833 1.00 86.50 100 SER A O 1
ATOM 833 N N . THR A 1 101 ? 6.761 7.686 9.059 1.00 87.62 101 THR A N 1
ATOM 834 C CA . THR A 1 101 ? 6.584 6.265 9.370 1.00 87.62 101 THR A CA 1
ATOM 835 C C . THR A 1 101 ? 5.314 6.060 10.172 1.00 87.62 101 THR A C 1
ATOM 837 O O . THR A 1 101 ? 5.102 6.677 11.214 1.00 87.62 101 THR A O 1
ATOM 840 N N . PHE A 1 102 ? 4.476 5.148 9.697 1.00 85.50 102 PHE A N 1
ATOM 841 C CA . PHE A 1 102 ? 3.231 4.757 10.334 1.00 85.50 102 PHE A CA 1
ATOM 842 C C . PHE A 1 102 ? 3.317 3.286 10.701 1.00 85.50 102 PHE A C 1
ATOM 844 O O . PHE A 1 102 ? 3.563 2.453 9.829 1.00 85.50 102 PHE A O 1
ATOM 851 N N . THR A 1 103 ? 3.078 2.944 11.966 1.00 84.62 103 THR A N 1
ATOM 852 C CA . THR A 1 103 ? 2.987 1.546 12.399 1.00 84.62 103 THR A CA 1
ATOM 853 C C . THR A 1 103 ? 1.595 1.236 12.935 1.00 84.62 103 THR A C 1
ATOM 855 O O . THR A 1 103 ? 0.946 2.067 13.568 1.00 84.62 103 THR A O 1
ATOM 858 N N . ARG A 1 104 ? 1.120 0.005 12.722 1.00 81.38 104 ARG A N 1
ATOM 859 C CA . ARG A 1 104 ? -0.198 -0.435 13.210 1.00 81.38 104 ARG A CA 1
ATOM 860 C C . ARG A 1 104 ? -0.336 -0.293 14.729 1.00 81.38 104 ARG A C 1
ATOM 862 O O . ARG A 1 104 ? -1.429 -0.045 15.228 1.00 81.38 104 ARG A O 1
ATOM 869 N N . ILE A 1 105 ? 0.760 -0.478 15.463 1.00 75.00 105 ILE A N 1
ATOM 870 C CA . ILE A 1 105 ? 0.769 -0.433 16.928 1.00 75.00 105 ILE A CA 1
ATOM 871 C C . ILE A 1 105 ? 0.525 0.992 17.423 1.00 75.00 105 ILE A C 1
ATOM 873 O O . ILE A 1 105 ? -0.262 1.169 18.352 1.00 75.00 105 ILE A O 1
ATOM 877 N N . ASP A 1 106 ? 1.139 1.993 16.791 1.00 69.06 106 ASP A N 1
ATOM 878 C CA . ASP A 1 106 ? 0.964 3.394 17.185 1.00 69.06 106 ASP A CA 1
ATOM 879 C C . ASP A 1 106 ? -0.491 3.831 17.035 1.00 69.06 106 ASP A C 1
ATOM 881 O O . ASP A 1 106 ? -1.032 4.491 17.922 1.00 69.06 106 ASP A O 1
ATOM 885 N N . VAL A 1 107 ? -1.158 3.381 15.970 1.00 68.44 107 VAL A N 1
ATOM 886 C CA . VAL A 1 107 ? -2.573 3.688 15.733 1.00 68.44 107 VAL A CA 1
ATOM 887 C C . VAL A 1 107 ? -3.468 3.071 16.810 1.00 68.44 107 VAL A C 1
ATOM 889 O O . VAL A 1 107 ? -4.329 3.758 17.354 1.00 68.44 107 VAL A O 1
ATOM 892 N N . ILE A 1 108 ? -3.247 1.799 17.162 1.00 69.56 108 ILE A N 1
ATOM 893 C CA . ILE A 1 108 ? -4.035 1.110 18.199 1.00 69.56 108 ILE A CA 1
ATOM 894 C C . ILE A 1 108 ? -3.817 1.765 19.568 1.00 69.56 108 ILE A C 1
ATOM 896 O O . ILE A 1 108 ? -4.781 2.027 20.281 1.00 69.56 108 ILE A O 1
ATOM 900 N N . LYS A 1 109 ? -2.561 2.046 19.936 1.00 67.06 109 LYS A N 1
ATOM 901 C CA . LYS A 1 109 ? -2.214 2.549 21.273 1.00 67.06 109 LYS A CA 1
ATOM 902 C C . LYS A 1 109 ? -2.773 3.935 21.564 1.00 67.06 109 LYS A C 1
ATOM 904 O O . LYS A 1 109 ? -3.172 4.187 22.695 1.00 67.06 109 LYS A O 1
ATOM 909 N N . HIS A 1 110 ? -2.762 4.829 20.582 1.00 61.22 110 HIS A N 1
ATOM 910 C CA . HIS A 1 110 ? -3.042 6.234 20.853 1.00 61.22 110 HIS A CA 1
ATOM 911 C C . HIS A 1 110 ? -4.515 6.605 20.687 1.00 61.22 110 HIS A C 1
ATOM 913 O O . HIS A 1 110 ? -4.947 7.576 21.304 1.00 61.22 110 HIS A O 1
ATOM 919 N N . PHE A 1 111 ? -5.287 5.864 19.878 1.00 62.47 111 PHE A N 1
ATOM 920 C CA . PHE A 1 111 ? -6.566 6.403 19.412 1.00 62.47 111 PHE A CA 1
ATOM 921 C C . PHE A 1 111 ? -7.702 5.401 19.191 1.00 62.47 111 PHE A C 1
ATOM 923 O O . PHE A 1 111 ? -8.792 5.873 18.894 1.00 62.47 111 PHE A O 1
ATOM 930 N N . TRP A 1 112 ? -7.536 4.069 19.297 1.00 72.06 112 TRP A N 1
ATOM 931 C CA . TRP A 1 112 ? -8.600 3.150 18.838 1.00 72.06 112 TRP A CA 1
ATOM 932 C C . TRP A 1 112 ? -8.793 1.874 19.668 1.00 72.06 112 TRP A C 1
ATOM 934 O O . TRP A 1 112 ? -7.875 1.076 19.836 1.00 72.06 112 TRP A O 1
ATOM 944 N N . LEU A 1 113 ? -10.040 1.616 20.082 1.00 69.81 113 LEU A N 1
ATOM 945 C CA . LEU A 1 113 ? -10.482 0.308 20.568 1.00 69.81 113 LEU A CA 1
ATOM 946 C C . LEU A 1 113 ? -10.939 -0.527 19.374 1.00 69.81 113 LEU A C 1
ATOM 948 O O . LEU A 1 113 ? -11.969 -0.218 18.777 1.00 69.81 113 LEU A O 1
ATOM 952 N N . VAL A 1 114 ? -10.188 -1.578 19.038 1.00 72.12 114 VAL A N 1
ATOM 953 C CA . VAL A 1 114 ? -10.507 -2.463 17.910 1.00 72.12 114 VAL A CA 1
ATOM 954 C C . VAL A 1 114 ? -11.145 -3.754 18.411 1.00 72.12 114 VAL A C 1
ATOM 956 O O . VAL A 1 114 ? -10.507 -4.536 19.112 1.00 72.12 114 VAL A O 1
ATOM 959 N N . MET A 1 115 ? -12.386 -4.003 18.003 1.00 73.38 115 MET A N 1
ATOM 960 C CA . MET A 1 115 ? -13.091 -5.265 18.215 1.00 73.38 115 MET A CA 1
ATOM 961 C C . MET A 1 115 ? -13.203 -6.001 16.884 1.00 73.38 115 MET A C 1
ATOM 963 O O . MET A 1 115 ? -13.596 -5.406 15.883 1.00 73.38 115 MET A O 1
ATOM 967 N N . LYS A 1 116 ? -12.863 -7.290 16.866 1.00 74.12 116 LYS A N 1
ATOM 968 C CA . LYS A 1 116 ? -13.075 -8.163 15.709 1.00 74.12 116 LYS A CA 1
ATOM 969 C C . LYS A 1 116 ? -14.130 -9.193 16.062 1.00 74.12 116 LYS A C 1
ATOM 971 O O . LYS A 1 116 ? -13.953 -9.942 17.019 1.00 74.12 116 LYS A O 1
ATOM 976 N N . LEU A 1 117 ? -15.204 -9.208 15.290 1.00 72.25 117 LEU A N 1
ATOM 977 C CA . LEU A 1 117 ? -16.245 -10.214 15.355 1.00 72.25 117 LEU A CA 1
ATOM 978 C C . LEU A 1 117 ? -16.105 -11.103 14.121 1.00 72.25 117 LEU A C 1
ATOM 980 O O . LEU A 1 117 ? -16.073 -10.603 12.998 1.00 72.25 117 LEU A O 1
ATOM 984 N N . SER A 1 118 ? -16.004 -12.409 14.334 1.00 70.56 118 SER A N 1
ATOM 985 C CA . SER A 1 118 ? -16.016 -13.391 13.255 1.00 70.56 118 SER A CA 1
ATOM 986 C C . SER A 1 118 ? -17.284 -14.217 13.392 1.00 70.56 118 SER A C 1
ATOM 988 O O . SER A 1 118 ? -17.443 -14.943 14.372 1.00 70.56 118 SER A O 1
ATOM 990 N N . GLU A 1 119 ? -18.190 -14.081 12.428 1.00 66.12 119 GLU A N 1
ATOM 991 C CA . GLU A 1 119 ? -19.409 -14.885 12.351 1.00 66.12 119 GLU A CA 1
ATOM 992 C C . GLU A 1 119 ? -19.264 -15.937 11.255 1.00 66.12 119 GLU A C 1
ATOM 994 O O . GLU A 1 119 ? -18.874 -15.643 10.124 1.00 66.12 119 GLU A O 1
ATOM 999 N N . VAL A 1 120 ? -19.601 -17.181 11.594 1.00 56.91 120 VAL A N 1
ATOM 1000 C CA . VAL A 1 120 ? -19.706 -18.273 10.627 1.00 56.91 120 VAL A CA 1
ATOM 1001 C C . VAL A 1 120 ? -21.144 -18.294 10.123 1.00 56.91 120 VAL A C 1
ATOM 1003 O O . VAL A 1 120 ? -22.065 -18.594 10.882 1.00 56.91 120 VAL A O 1
ATOM 1006 N N . LYS A 1 121 ? -21.349 -17.966 8.847 1.00 51.47 121 LYS A N 1
ATOM 1007 C CA . LYS A 1 121 ? -22.655 -18.065 8.187 1.00 51.47 121 LYS A CA 1
ATOM 1008 C C . LYS A 1 121 ? -22.696 -19.373 7.396 1.00 51.47 121 LYS A C 1
ATOM 1010 O O . LYS A 1 121 ? -21.698 -19.734 6.789 1.00 51.47 121 LYS A O 1
ATOM 1015 N N . CYS A 1 122 ? -23.833 -20.073 7.387 1.00 51.22 122 CYS A N 1
ATOM 1016 C CA . CYS A 1 122 ? -23.951 -21.422 6.804 1.00 51.22 122 CYS A CA 1
ATOM 1017 C C . CYS A 1 122 ? -23.623 -21.537 5.297 1.00 51.22 122 CYS A C 1
ATOM 1019 O O . CYS A 1 122 ? -23.474 -22.657 4.830 1.00 51.22 122 CYS A O 1
ATOM 1021 N N . ASP A 1 123 ? -23.441 -20.424 4.573 1.00 57.88 123 ASP A N 1
ATOM 1022 C CA . ASP A 1 123 ? -23.120 -20.401 3.133 1.00 57.88 123 ASP A CA 1
ATOM 1023 C C . ASP A 1 123 ? -21.863 -19.581 2.771 1.00 57.88 123 ASP A C 1
ATOM 1025 O O . ASP A 1 123 ? -21.530 -19.451 1.595 1.00 57.88 123 ASP A O 1
ATOM 1029 N N . VAL A 1 124 ? -21.154 -18.997 3.747 1.00 55.62 124 VAL A N 1
ATOM 1030 C CA . VAL A 1 124 ? -19.978 -18.143 3.494 1.00 55.62 124 VAL A CA 1
ATOM 1031 C C . VAL A 1 124 ? -18.852 -18.542 4.439 1.00 55.62 124 VAL A C 1
ATOM 1033 O O . VAL A 1 124 ? -19.072 -18.688 5.642 1.00 55.62 124 VAL A O 1
ATOM 1036 N N . GLU A 1 125 ? -17.643 -18.696 3.897 1.00 62.44 125 GLU A N 1
ATOM 1037 C CA . GLU A 1 125 ? -16.402 -18.920 4.644 1.00 62.44 125 GLU A CA 1
ATOM 1038 C C . GLU A 1 125 ? -16.123 -17.739 5.600 1.00 62.44 125 GLU A C 1
ATOM 1040 O O . GLU A 1 125 ? -15.349 -16.853 5.286 1.00 62.44 125 GLU A O 1
ATOM 1045 N N . SER A 1 126 ? -16.782 -17.695 6.761 1.00 66.69 126 SER A N 1
ATOM 1046 C CA . SER A 1 126 ? -16.594 -16.745 7.876 1.00 66.69 126 SER A CA 1
ATOM 1047 C C . SER A 1 126 ? -16.389 -15.257 7.515 1.00 66.69 126 SER A C 1
ATOM 1049 O O . SER A 1 126 ? -15.309 -14.826 7.115 1.00 66.69 126 SER A O 1
ATOM 1051 N N . THR A 1 127 ? -17.372 -14.412 7.812 1.00 69.31 127 THR A N 1
ATOM 1052 C CA . THR A 1 127 ? -17.237 -12.953 7.660 1.00 69.31 127 THR A CA 1
ATOM 1053 C C . THR A 1 127 ? -16.535 -12.370 8.887 1.00 69.31 127 THR A C 1
ATOM 1055 O O . THR A 1 127 ? -16.926 -12.634 10.026 1.00 69.31 127 THR A O 1
ATOM 1058 N N . THR A 1 128 ? -15.490 -11.564 8.672 1.00 74.38 128 THR A N 1
ATOM 1059 C CA . THR A 1 128 ? -14.813 -10.824 9.752 1.00 74.38 128 THR A CA 1
ATOM 1060 C C . THR A 1 128 ? -15.184 -9.351 9.699 1.00 74.38 128 THR A C 1
ATOM 1062 O O . THR A 1 128 ? -14.831 -8.643 8.757 1.00 74.38 128 THR A O 1
ATOM 1065 N N . ILE A 1 129 ? -15.843 -8.886 10.756 1.00 81.12 129 ILE A N 1
ATOM 1066 C CA . ILE A 1 129 ? -16.218 -7.490 10.957 1.00 81.12 129 ILE A CA 1
ATOM 1067 C C . ILE A 1 129 ? -15.281 -6.900 12.007 1.00 81.12 129 ILE A C 1
ATOM 1069 O O . ILE A 1 129 ? -15.209 -7.381 13.137 1.00 81.12 129 ILE A O 1
ATOM 1073 N N . ALA A 1 130 ? -14.555 -5.848 11.645 1.00 81.81 130 ALA A N 1
ATOM 1074 C CA . ALA A 1 130 ? -13.725 -5.085 12.559 1.00 81.81 130 ALA A CA 1
ATOM 1075 C C . ALA A 1 130 ? -14.352 -3.714 12.825 1.00 81.81 130 ALA A C 1
ATOM 1077 O O . ALA A 1 130 ? -14.663 -2.959 11.907 1.00 81.81 130 ALA A O 1
ATOM 1078 N N . ILE A 1 131 ? -14.509 -3.377 14.098 1.00 82.06 131 ILE A N 1
ATOM 1079 C CA . ILE A 1 131 ? -15.004 -2.080 14.552 1.00 82.06 131 ILE A CA 1
ATOM 1080 C C . ILE A 1 131 ? -13.864 -1.397 15.291 1.00 82.06 131 ILE A C 1
ATOM 1082 O O . ILE A 1 131 ? -13.294 -1.991 16.203 1.00 82.06 131 ILE A O 1
ATOM 1086 N N . ALA A 1 132 ? -13.537 -0.162 14.919 1.00 82.62 132 ALA A N 1
ATOM 1087 C CA . ALA A 1 132 ? -12.608 0.677 15.659 1.00 82.62 132 ALA A CA 1
ATOM 1088 C C . ALA A 1 132 ? -13.347 1.898 16.216 1.00 82.62 132 ALA A C 1
ATOM 1090 O O . ALA A 1 132 ? -13.870 2.725 15.465 1.00 82.62 132 ALA A O 1
ATOM 1091 N N . TYR A 1 133 ? -13.388 2.013 17.542 1.00 81.69 133 TYR A N 1
ATOM 1092 C CA . TYR A 1 133 ? -13.960 3.167 18.230 1.00 81.69 133 TYR A CA 1
ATOM 1093 C C . TYR A 1 133 ? -12.854 4.153 18.621 1.00 81.69 133 TYR A C 1
ATOM 1095 O O . TYR A 1 133 ? -11.866 3.709 19.215 1.00 81.69 133 TYR A O 1
ATOM 1103 N N . PRO A 1 134 ? -12.994 5.458 18.324 1.00 74.12 134 PRO A N 1
ATOM 1104 C CA . PRO A 1 134 ? -11.970 6.432 18.664 1.00 74.12 134 PRO A CA 1
ATOM 1105 C C . PRO A 1 134 ? -11.894 6.608 20.187 1.00 74.12 134 PRO A C 1
ATOM 1107 O O . PRO A 1 134 ? -12.840 7.064 20.828 1.00 74.12 134 PRO A O 1
ATOM 1110 N N . LEU A 1 135 ? -10.761 6.241 20.774 1.00 71.31 135 LEU A N 1
ATOM 1111 C CA . LEU A 1 135 ? -10.419 6.516 22.162 1.00 71.31 135 LEU A CA 1
ATOM 1112 C C . LEU A 1 135 ? -9.837 7.923 22.217 1.00 71.31 135 LEU A C 1
ATOM 1114 O O . LEU A 1 135 ? -8.794 8.194 21.630 1.00 71.31 135 LEU A O 1
ATOM 1118 N N . ASN A 1 136 ? -10.529 8.835 22.891 1.00 65.12 136 ASN A N 1
ATOM 1119 C CA . ASN A 1 136 ? -10.040 10.192 23.071 1.00 65.12 136 ASN A CA 1
ATOM 1120 C C . ASN A 1 136 ? -9.307 10.251 24.420 1.00 65.12 136 ASN A C 1
ATOM 1122 O O . ASN A 1 136 ? -9.972 10.142 25.450 1.00 65.12 136 ASN A O 1
ATOM 1126 N N . PRO A 1 137 ? -7.971 10.399 24.454 1.00 54.72 137 PRO A N 1
ATOM 1127 C CA . PRO A 1 137 ? -7.217 10.356 25.706 1.00 54.72 137 PRO A CA 1
ATOM 1128 C C . PRO A 1 137 ? -7.450 11.580 26.608 1.00 54.72 137 PRO A C 1
ATOM 1130 O O . PRO A 1 137 ? -6.883 11.641 27.693 1.00 54.72 137 PRO A O 1
ATOM 1133 N N . MET A 1 138 ? -8.250 12.566 26.175 1.00 54.06 138 MET A N 1
ATOM 1134 C CA . MET A 1 138 ? -8.251 13.900 26.778 1.00 54.06 138 MET A CA 1
ATOM 1135 C C . MET A 1 138 ? -9.439 14.279 27.674 1.00 54.06 138 MET A C 1
ATOM 1137 O O . MET A 1 138 ? -9.451 15.410 28.149 1.00 54.06 138 MET A O 1
ATOM 1141 N N . TYR A 1 139 ? -10.408 13.402 27.971 1.00 50.41 139 TYR A N 1
ATOM 1142 C CA . TYR A 1 139 ? -11.537 13.807 28.827 1.00 50.41 139 TYR A CA 1
ATOM 1143 C C . TYR A 1 139 ? -12.007 12.725 29.805 1.00 50.41 139 TYR A C 1
ATOM 1145 O O . TYR A 1 139 ? -12.632 11.744 29.417 1.00 50.41 139 TYR A O 1
ATOM 1153 N N . GLU A 1 140 ? -11.811 13.001 31.097 1.00 48.34 140 GLU A N 1
ATOM 1154 C CA . GLU A 1 140 ? -12.549 12.406 32.224 1.00 48.34 140 GLU A CA 1
ATOM 1155 C C . GLU A 1 140 ? -14.007 12.911 32.318 1.00 48.34 140 GLU A C 1
ATOM 1157 O O . GLU A 1 140 ? -14.775 12.446 33.156 1.00 48.34 140 GLU A O 1
ATOM 1162 N N . CYS A 1 141 ? -14.443 13.836 31.455 1.00 46.16 141 CYS A N 1
ATOM 1163 C CA . CYS A 1 141 ? -15.797 14.389 31.507 1.00 46.16 141 CYS A CA 1
ATOM 1164 C C . CYS A 1 141 ? -16.697 13.825 30.403 1.00 46.16 141 CYS A C 1
ATOM 1166 O O . CYS A 1 141 ? -16.553 14.138 29.223 1.00 46.16 141 CYS A O 1
ATOM 1168 N N . ALA A 1 142 ? -17.690 13.043 30.826 1.00 49.25 142 ALA A N 1
ATOM 1169 C CA . ALA A 1 142 ? -18.762 12.449 30.030 1.00 49.25 142 ALA A CA 1
ATOM 1170 C C . ALA A 1 142 ? -19.788 13.475 29.483 1.00 49.25 142 ALA A C 1
ATOM 1172 O O . ALA A 1 142 ? -20.996 13.230 29.500 1.00 49.25 142 ALA A O 1
ATOM 1173 N N . SER A 1 143 ? -19.352 14.634 28.982 1.00 48.91 143 SER A N 1
ATOM 1174 C CA . SER A 1 143 ? -20.230 15.567 28.270 1.00 48.91 143 SER A CA 1
ATOM 1175 C C . SER A 1 143 ? -20.288 15.199 26.784 1.00 48.91 143 SER A C 1
ATOM 1177 O O . SER A 1 143 ? -19.450 15.583 25.979 1.00 48.91 143 SER A O 1
ATOM 1179 N N . ARG A 1 144 ? -21.303 14.395 26.439 1.00 52.16 144 ARG A N 1
ATOM 1180 C CA . ARG A 1 144 ? -21.884 14.185 25.095 1.00 52.16 144 ARG A CA 1
ATOM 1181 C C . ARG A 1 144 ? -20.916 14.444 23.924 1.00 52.16 144 ARG A C 1
ATOM 1183 O O . ARG A 1 144 ? -21.029 15.429 23.200 1.00 52.16 144 ARG A O 1
ATOM 1190 N N . GLN A 1 145 ? -19.980 13.520 23.742 1.00 55.38 145 GLN A N 1
ATOM 1191 C CA . GLN A 1 145 ? -18.966 13.551 22.693 1.00 55.38 145 GLN A CA 1
ATOM 1192 C C . GLN A 1 145 ? -19.627 13.618 21.301 1.00 55.38 145 GLN A C 1
ATOM 1194 O O . GLN A 1 145 ? -20.299 12.677 20.868 1.00 55.38 145 GLN A O 1
ATOM 1199 N N . VAL A 1 146 ? -19.467 14.737 20.590 1.00 57.06 146 VAL A N 1
ATOM 1200 C CA . VAL A 1 146 ? -19.907 14.859 19.191 1.00 57.06 146 VAL A CA 1
ATOM 1201 C C . VAL A 1 146 ? -18.800 14.287 18.311 1.00 57.06 146 VAL A C 1
ATOM 1203 O O . VAL A 1 146 ? -17.934 15.005 17.825 1.00 57.06 146 VAL A O 1
ATOM 1206 N N . LEU A 1 147 ? -18.787 12.963 18.162 1.00 67.25 147 LEU A N 1
ATOM 1207 C CA . LEU A 1 147 ? -17.904 12.296 17.207 1.00 67.25 147 LEU A CA 1
ATOM 1208 C C . LEU A 1 147 ? -18.346 12.642 15.780 1.00 67.25 147 LEU A C 1
ATOM 1210 O O . LEU A 1 147 ? -19.533 12.528 15.455 1.00 67.25 147 LEU A O 1
ATOM 1214 N N . SER A 1 148 ? -17.396 13.070 14.947 1.00 75.19 148 SER A N 1
ATOM 1215 C CA . SER A 1 148 ? -17.632 13.302 13.524 1.00 75.19 148 SER A CA 1
ATOM 1216 C C . SER A 1 148 ? -17.866 11.982 12.794 1.00 75.19 148 SER A C 1
ATOM 1218 O O . SER A 1 148 ? -17.464 10.908 13.257 1.00 75.19 148 SER A O 1
ATOM 1220 N N . ALA A 1 149 ? -18.533 12.069 11.645 1.00 81.94 149 ALA A N 1
ATOM 1221 C CA . ALA A 1 149 ? -18.737 10.916 10.790 1.00 81.94 149 ALA A CA 1
ATOM 1222 C C . ALA A 1 149 ? -17.375 10.369 10.322 1.00 81.94 149 ALA A C 1
ATOM 1224 O O . ALA A 1 149 ? -16.522 11.109 9.837 1.00 81.94 149 ALA A O 1
ATOM 1225 N N . GLN A 1 150 ? -17.171 9.073 10.520 1.00 81.44 150 GLN A N 1
ATOM 1226 C CA . GLN A 1 150 ? -15.959 8.340 10.199 1.00 81.44 150 GLN A CA 1
ATOM 1227 C C . GLN A 1 150 ? -16.120 7.613 8.853 1.00 81.44 150 GLN A C 1
ATOM 1229 O O . GLN A 1 150 ? -17.252 7.309 8.444 1.00 81.44 150 GLN A O 1
ATOM 1234 N N . PRO A 1 151 ? -15.017 7.342 8.136 1.00 77.25 151 PRO A N 1
ATOM 1235 C CA . PRO A 1 151 ? -15.065 6.576 6.898 1.00 77.25 151 PRO A CA 1
ATOM 1236 C C . PRO A 1 151 ? -15.369 5.093 7.155 1.00 77.25 151 PRO A C 1
ATOM 1238 O O . PRO A 1 151 ? -14.942 4.512 8.155 1.00 77.25 151 PRO A O 1
ATOM 1241 N N . LEU A 1 152 ? -16.106 4.475 6.229 1.00 82.25 152 LEU A N 1
ATOM 1242 C CA . LEU A 1 152 ? -16.287 3.022 6.168 1.00 82.25 152 LEU A CA 1
ATOM 1243 C C . LEU A 1 152 ? -15.083 2.397 5.452 1.00 82.25 152 LEU A C 1
ATOM 1245 O O . LEU A 1 152 ? -14.539 3.012 4.545 1.00 82.25 152 LEU A O 1
ATOM 1249 N N . PHE A 1 153 ? -14.669 1.183 5.805 1.00 78.62 153 PHE A N 1
ATOM 1250 C CA . PHE A 1 153 ? -13.531 0.512 5.173 1.00 78.62 153 PHE A CA 1
ATOM 1251 C C . PHE A 1 153 ? -13.937 -0.832 4.570 1.00 78.62 153 PHE A C 1
ATOM 1253 O O . PHE A 1 153 ? -14.669 -1.616 5.167 1.00 78.62 153 PHE A O 1
ATOM 1260 N N . ALA A 1 154 ? -13.381 -1.125 3.399 1.00 74.81 154 ALA A N 1
ATOM 1261 C CA . ALA A 1 154 ? -13.347 -2.457 2.804 1.00 74.81 154 ALA A CA 1
ATOM 1262 C C . ALA A 1 154 ? -11.923 -2.688 2.285 1.00 74.81 154 ALA A C 1
ATOM 1264 O O . ALA A 1 154 ? -11.637 -2.502 1.103 1.00 74.81 154 ALA A O 1
ATOM 1265 N N . TYR A 1 155 ? -11.001 -2.971 3.214 1.00 70.75 155 TYR A N 1
ATOM 1266 C CA . TYR A 1 155 ? -9.533 -2.943 3.054 1.00 70.75 155 TYR A CA 1
ATOM 1267 C C . TYR A 1 155 ? -8.932 -1.568 2.718 1.00 70.75 155 TYR A C 1
ATOM 1269 O O . TYR A 1 155 ? -7.854 -1.237 3.203 1.00 70.75 155 TYR A O 1
ATOM 1277 N N . LEU A 1 156 ? -9.636 -0.756 1.935 1.00 74.19 156 LEU A N 1
ATOM 1278 C CA . LEU A 1 156 ? -9.344 0.642 1.651 1.00 74.19 156 LEU A CA 1
ATOM 1279 C C . LEU A 1 156 ? -10.513 1.525 2.120 1.00 74.19 156 LEU A C 1
ATOM 1281 O O . LEU A 1 156 ? -11.631 1.016 2.272 1.00 74.19 156 LEU A O 1
ATOM 1285 N N . PRO A 1 157 ? -10.276 2.826 2.361 1.00 72.44 157 PRO A N 1
ATOM 1286 C CA . PRO A 1 157 ? -11.313 3.747 2.785 1.00 72.44 157 PRO A CA 1
ATOM 1287 C C . PRO A 1 157 ? -12.366 3.877 1.685 1.00 72.44 157 PRO A C 1
ATOM 1289 O O . PRO A 1 157 ? -12.056 4.057 0.505 1.00 72.44 157 PRO A O 1
ATOM 1292 N N . LEU A 1 158 ? -13.618 3.777 2.096 1.00 75.81 158 LEU A N 1
ATOM 1293 C CA . LEU A 1 158 ? -14.803 4.148 1.342 1.00 75.81 158 LEU A CA 1
ATOM 1294 C C . LEU A 1 158 ? -15.297 5.507 1.861 1.00 75.81 158 LEU A C 1
ATOM 1296 O O . LEU A 1 158 ? -14.683 6.133 2.728 1.00 75.81 158 LEU A O 1
ATOM 1300 N N . ARG A 1 159 ? -16.441 5.961 1.347 1.00 75.50 159 ARG A N 1
ATOM 1301 C CA . ARG A 1 159 ? -17.093 7.182 1.832 1.00 75.50 159 ARG A CA 1
ATOM 1302 C C . ARG A 1 159 ? -17.613 7.041 3.266 1.00 75.50 159 ARG A C 1
ATOM 1304 O O . ARG A 1 159 ? -17.791 5.930 3.779 1.00 75.50 159 ARG A O 1
ATOM 1311 N N . SER A 1 160 ? -17.919 8.173 3.895 1.00 76.81 160 SER A N 1
ATOM 1312 C CA . SER A 1 160 ? -18.635 8.163 5.168 1.00 76.81 160 SER A CA 1
ATOM 1313 C C . SER A 1 160 ? -20.129 7.905 4.953 1.00 76.81 160 SER A C 1
ATOM 1315 O O . SER A 1 160 ? -20.746 8.430 4.030 1.00 76.81 160 SER A O 1
ATOM 1317 N N . TYR A 1 161 ? -20.721 7.095 5.828 1.00 79.00 161 TYR A N 1
ATOM 1318 C CA . TYR A 1 161 ? -22.163 6.817 5.854 1.00 79.00 161 TYR A CA 1
ATOM 1319 C C . TYR A 1 161 ? -22.826 7.326 7.146 1.00 79.00 161 TYR A C 1
ATOM 1321 O O . TYR A 1 161 ? -23.904 6.873 7.517 1.00 79.00 161 TYR A O 1
ATOM 1329 N N . GLY A 1 162 ? -22.174 8.253 7.860 1.00 79.75 162 GLY A N 1
ATOM 1330 C CA . GLY A 1 162 ? -22.690 8.818 9.113 1.00 79.75 162 GLY A CA 1
ATOM 1331 C C . GLY A 1 162 ? -22.361 8.008 10.373 1.00 79.75 162 GLY A C 1
ATOM 1332 O O . GLY A 1 162 ? -22.762 8.398 11.471 1.00 79.75 162 GLY A O 1
ATOM 1333 N N . PHE A 1 163 ? -21.609 6.909 10.256 1.00 82.19 163 PHE A N 1
ATOM 1334 C CA . PHE A 1 163 ? -21.099 6.181 11.420 1.00 82.19 163 PHE A CA 1
ATOM 1335 C C . PHE A 1 163 ? -20.111 7.042 12.200 1.00 82.19 163 PHE A C 1
ATOM 1337 O O . PHE A 1 163 ? -19.275 7.718 11.619 1.00 82.19 163 PHE A O 1
ATOM 1344 N N . ARG A 1 164 ? -20.183 7.002 13.530 1.00 82.62 164 ARG A N 1
ATOM 1345 C CA . ARG A 1 164 ? -19.279 7.744 14.432 1.00 82.62 164 ARG A CA 1
ATOM 1346 C C . ARG A 1 164 ? -18.078 6.920 14.901 1.00 82.62 164 ARG A C 1
ATOM 1348 O O . ARG A 1 164 ? -17.307 7.347 15.749 1.00 82.62 164 ARG A O 1
ATOM 1355 N N . PHE A 1 165 ? -17.951 5.725 14.348 1.00 82.56 165 PHE A N 1
ATOM 1356 C CA . PHE A 1 165 ? -16.876 4.773 14.558 1.00 82.56 165 PHE A CA 1
ATOM 1357 C C . PHE A 1 165 ? -16.465 4.237 13.194 1.00 82.56 165 PHE A C 1
ATOM 1359 O O . PHE A 1 165 ? -17.221 4.338 12.224 1.00 82.56 165 PHE A O 1
ATOM 1366 N N . ILE A 1 166 ? -15.281 3.652 13.130 1.00 83.44 166 ILE A N 1
ATOM 1367 C CA . ILE A 1 166 ? -14.800 3.050 11.901 1.00 83.44 166 ILE A CA 1
ATOM 1368 C C . ILE A 1 166 ? -15.261 1.607 11.854 1.00 83.44 166 ILE A C 1
ATOM 1370 O O . ILE A 1 166 ? -15.127 0.860 12.822 1.00 83.44 166 ILE A O 1
ATOM 1374 N N . LEU A 1 167 ? -15.808 1.230 10.710 1.00 84.44 167 LEU A N 1
ATOM 1375 C CA . LEU A 1 167 ? -16.310 -0.103 10.454 1.00 84.44 167 LEU A CA 1
ATOM 1376 C C . LEU A 1 167 ? -15.580 -0.657 9.237 1.00 84.44 167 LEU A C 1
ATOM 1378 O O . LEU A 1 167 ? -15.547 -0.019 8.187 1.00 84.44 167 LEU A O 1
ATOM 1382 N N . GLN A 1 168 ? -14.998 -1.838 9.387 1.00 83.62 168 GLN A N 1
ATOM 1383 C CA . GLN A 1 168 ? -14.422 -2.603 8.301 1.00 83.62 168 GLN A CA 1
ATOM 1384 C C . GLN A 1 168 ? -15.086 -3.968 8.211 1.00 83.62 168 GLN A C 1
ATOM 1386 O O . GLN A 1 168 ? -15.195 -4.680 9.204 1.00 83.62 168 GLN A O 1
ATOM 1391 N N . ALA A 1 169 ? -15.477 -4.345 7.003 1.00 79.88 169 ALA A N 1
ATOM 1392 C CA . ALA A 1 169 ? -15.853 -5.710 6.667 1.00 79.88 169 ALA A CA 1
ATOM 1393 C C . ALA A 1 169 ? -15.534 -5.974 5.188 1.00 79.88 169 ALA A C 1
ATOM 1395 O O . ALA A 1 169 ? -15.041 -5.099 4.471 1.00 79.88 169 ALA A O 1
ATOM 1396 N N . ASP A 1 170 ? -15.792 -7.188 4.741 1.00 76.31 170 ASP A N 1
ATOM 1397 C CA . ASP A 1 170 ? -15.756 -7.673 3.361 1.00 76.31 170 ASP A CA 1
ATOM 1398 C C . ASP A 1 170 ? -17.067 -7.362 2.612 1.00 76.31 170 ASP A C 1
ATOM 1400 O O . ASP A 1 170 ? -17.636 -8.215 1.937 1.00 76.31 170 ASP A O 1
ATOM 1404 N N . PHE A 1 171 ? -17.564 -6.127 2.730 1.00 76.00 171 PHE A N 1
ATOM 1405 C CA . PHE A 1 171 ? -18.830 -5.726 2.114 1.00 76.00 171 PHE A CA 1
ATOM 1406 C C . PHE A 1 171 ? -18.855 -5.997 0.602 1.00 76.00 171 PHE A C 1
ATOM 1408 O O . PHE A 1 171 ? -17.939 -5.600 -0.125 1.00 76.00 171 PHE A O 1
ATOM 1415 N N . GLU A 1 172 ? -19.959 -6.566 0.111 1.00 74.00 172 GLU A N 1
ATOM 1416 C CA . GLU A 1 172 ? -20.284 -6.541 -1.314 1.00 74.00 172 GLU A CA 1
ATOM 1417 C C . GLU A 1 172 ? -20.562 -5.095 -1.736 1.00 74.00 172 GLU A C 1
ATOM 1419 O O . GLU A 1 172 ? -21.630 -4.528 -1.501 1.00 74.00 172 GLU A O 1
ATOM 1424 N N . ILE A 1 173 ? -19.554 -4.462 -2.328 1.00 71.50 173 ILE A N 1
ATOM 1425 C CA . ILE A 1 173 ? -19.654 -3.097 -2.835 1.00 71.50 173 ILE A CA 1
ATOM 1426 C C . ILE A 1 173 ? -20.202 -3.099 -4.265 1.00 71.50 173 ILE A C 1
ATOM 1428 O O . ILE A 1 173 ? -19.690 -3.790 -5.147 1.00 71.50 173 ILE A O 1
ATOM 1432 N N . THR A 1 174 ? -21.207 -2.264 -4.538 1.00 64.75 174 THR A N 1
ATOM 1433 C CA . THR A 1 174 ? -21.636 -1.973 -5.914 1.00 64.75 174 THR A CA 1
ATOM 1434 C C . THR A 1 174 ? -20.455 -1.414 -6.713 1.00 64.75 174 THR A C 1
ATOM 1436 O O . THR A 1 174 ? -19.774 -0.497 -6.257 1.00 64.75 174 THR A O 1
ATOM 1439 N N . ALA A 1 175 ? -20.214 -1.946 -7.916 1.00 54.09 175 ALA A N 1
ATOM 1440 C CA . ALA A 1 175 ? -18.990 -1.769 -8.715 1.00 54.09 175 ALA A CA 1
ATOM 1441 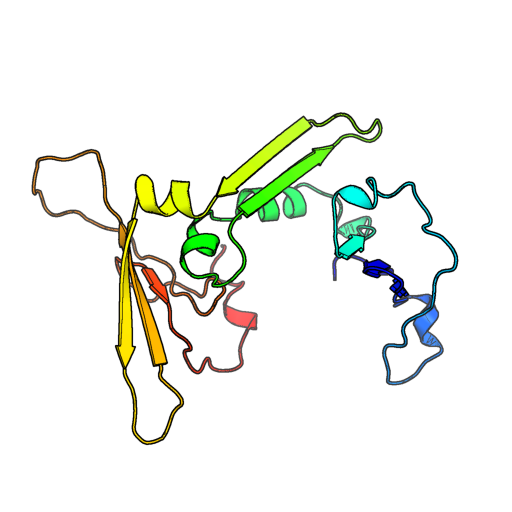C C . ALA A 1 175 ? -18.608 -0.318 -9.113 1.00 54.09 175 ALA A C 1
ATOM 1443 O O . ALA A 1 175 ? -17.576 -0.101 -9.754 1.00 54.09 175 ALA A O 1
ATOM 1444 N N . ALA A 1 176 ? -19.387 0.698 -8.735 1.00 54.59 176 ALA A N 1
ATOM 1445 C CA . ALA A 1 176 ? -19.148 2.103 -9.052 1.00 54.59 176 ALA A CA 1
ATOM 1446 C C . ALA A 1 176 ? -18.025 2.724 -8.190 1.00 54.59 176 ALA A C 1
ATOM 1448 O O . ALA A 1 176 ? -18.241 3.624 -7.384 1.00 54.59 176 ALA A O 1
ATOM 1449 N N . ARG A 1 177 ? -16.772 2.300 -8.412 1.00 53.06 177 ARG A N 1
ATOM 1450 C CA . ARG A 1 177 ? -15.567 2.888 -7.782 1.00 53.06 177 ARG A CA 1
ATOM 1451 C C . ARG A 1 177 ? -15.309 4.364 -8.143 1.00 53.06 177 ARG A C 1
ATOM 1453 O O . ARG A 1 177 ? -14.409 4.976 -7.578 1.00 53.06 177 ARG A O 1
ATOM 1460 N N . GLN A 1 178 ? -16.067 4.949 -9.075 1.00 51.06 178 GLN A N 1
ATOM 1461 C CA . GLN A 1 178 ? -15.916 6.350 -9.490 1.00 51.06 178 GLN A CA 1
ATOM 1462 C C . GLN A 1 178 ? -16.465 7.364 -8.471 1.00 51.06 178 GLN A C 1
ATOM 1464 O O . GLN A 1 178 ? -16.057 8.524 -8.503 1.00 51.06 178 GLN A O 1
ATOM 1469 N N . GLU A 1 179 ? -17.360 6.958 -7.565 1.00 49.41 179 GLU A N 1
ATOM 1470 C CA . GLU A 1 179 ? -17.959 7.871 -6.579 1.00 49.41 179 GLU A CA 1
ATOM 1471 C C . GLU A 1 179 ? -17.075 8.133 -5.354 1.00 49.41 179 GLU A C 1
ATOM 1473 O O . GLU A 1 179 ? -17.180 9.200 -4.759 1.00 49.41 179 GLU A O 1
ATOM 1478 N N . ILE A 1 180 ? -16.146 7.227 -5.026 1.00 51.91 180 ILE A N 1
ATOM 1479 C CA . ILE A 1 180 ? -15.250 7.352 -3.858 1.00 51.91 180 ILE A CA 1
ATOM 1480 C C . ILE A 1 180 ? -14.338 8.589 -3.978 1.00 51.91 180 ILE A C 1
ATOM 1482 O O . ILE A 1 180 ? -13.971 9.195 -2.981 1.00 51.91 180 ILE A O 1
ATOM 1486 N N . LEU A 1 181 ? -14.014 9.017 -5.204 1.00 50.81 181 LEU A N 1
ATOM 1487 C CA . LEU A 1 181 ? -13.166 10.188 -5.460 1.00 50.81 181 LEU A CA 1
ATOM 1488 C C . LEU A 1 181 ? -13.912 11.531 -5.381 1.00 50.81 181 LEU A C 1
ATOM 1490 O O . LEU A 1 181 ? -13.263 12.576 -5.414 1.00 50.81 181 LEU A O 1
ATOM 1494 N N . ARG A 1 182 ? -15.253 11.536 -5.337 1.00 48.81 182 ARG A N 1
ATOM 1495 C CA . ARG A 1 182 ? -16.041 12.783 -5.346 1.00 48.81 182 ARG A CA 1
ATOM 1496 C C . ARG A 1 182 ? -16.145 13.443 -3.971 1.00 48.81 182 ARG A C 1
ATOM 1498 O O . ARG A 1 182 ? -16.415 14.636 -3.930 1.00 48.81 182 ARG A O 1
ATOM 1505 N N . ASP A 1 183 ? -15.887 12.693 -2.902 1.00 44.44 183 ASP A N 1
ATOM 1506 C CA . ASP A 1 183 ? -16.062 13.134 -1.508 1.00 44.44 183 ASP A CA 1
ATOM 1507 C C . ASP A 1 183 ? -14.823 13.837 -0.915 1.00 44.44 183 ASP A C 1
ATOM 1509 O O . ASP A 1 183 ? -14.871 14.344 0.198 1.00 44.44 183 ASP A O 1
ATOM 1513 N N . ASN A 1 184 ? -13.714 13.920 -1.665 1.00 42.22 184 ASN A N 1
ATOM 1514 C CA . ASN A 1 184 ? -12.508 14.668 -1.270 1.00 42.22 184 ASN A CA 1
ATOM 1515 C C . ASN A 1 184 ? -12.546 16.138 -1.750 1.00 42.22 184 ASN A C 1
ATOM 1517 O O . ASN A 1 184 ? -11.509 16.694 -2.126 1.00 42.22 184 ASN A O 1
ATOM 1521 N N . ARG A 1 185 ? -13.732 16.750 -1.830 1.00 33.12 185 ARG A N 1
ATOM 1522 C CA . ARG A 1 185 ? -13.920 18.145 -2.257 1.00 33.12 185 ARG A CA 1
ATOM 1523 C C . ARG A 1 185 ? -14.600 18.984 -1.194 1.00 33.12 185 ARG A C 1
ATOM 1525 O O . ARG A 1 185 ? -15.569 18.482 -0.595 1.00 33.12 185 ARG A O 1
#

Nearest PDB structures (foldseek):
  7ba2-assembly1_A  TM=2.764E-01  e=9.193E+00  Streptococcus sanguinis